Protein AF-A0A7S3N901-F1 (afdb_monomer)

Sequence (194 aa):
MNMQDFSKESSVIKILSDSWSHWLTPDVKQEYSEKSYYSYNSITHPNTNQEFTRKMKGTRIIALNTENCYAFNFYLIGEHNDAGQEFEWLENQLRKMEKNGEVAIIIGHHPPGNFDCIYPVASRLRALYDRFQHVIRLSLFGHTHYEEFEVVKAIEDGKPIGTIYVSSSFTPYKNRNPSFRAITLDVATKLPVR

Nearest PDB structures (foldseek):
  5hqn-assembly2_B  TM=9.044E-01  e=5.472E-14  Mus musculus
  5fi9-assembly1_A  TM=8.943E-01  e=1.357E-13  Mus musculus
  5jg8-assembly1_A  TM=9.050E-01  e=1.876E-13  Homo sapiens
  8w6p-assembly1_B  TM=8.707E-01  e=8.075E-14  Mus musculus
  5fic-assembly4_D  TM=9.048E-01  e=1.401E-12  Mus musculus

Secondary structure (DSSP, 8-state):
-----TTS--HHHHHHHHHTTTTS-HHHHHHHHHHS-EEEEGGG-TT--HHHHHHHTTEEEEE--GGGTBTT-GGGGG--S-GGGHHHHHHHHHHHHHHHT-EEEEE-SS-TTSTTB-HHHHHHHHHHHHHTTTTEEEEEE-SS-S-EEEEEE-TTT--EEEEEEEPPPSS-TTT--------PBPTTT--B--

Mean predicted aligned error: 3.55 Å

Foldseek 3Di:
DPADQLVDQDPVQLVVLVVCVLFDDPVQSVCCNNQVWGKAQQCPGPPDDPVNCLLSPLEIETEDEQSCFFPPNCSCVPPLDCRSCRLVVVLVVLVVSVVVVHAYAYEYEDDLPDPRGHPSVSVSVLVSCQVRLQRYAAAEYENPLDFDKDFRAHPPPGHGSDMHTYFHACDCPPNRHRDDDDFDADSPRRHTDD

Organism: NCBI:txid151035

Solvent-accessible surface area (backbone atoms only — not comparable to full-atom values): 10810 Å² total; per-residue (Å²): 127,99,60,59,58,62,92,51,89,51,70,64,41,41,54,47,32,61,74,42,44,86,72,37,51,74,69,46,30,50,42,25,39,76,57,61,30,40,72,41,59,60,57,71,36,88,86,60,47,74,67,54,35,65,53,37,61,57,34,31,38,35,40,52,56,35,56,69,26,32,64,84,24,71,64,45,79,85,50,86,78,57,65,57,49,47,60,66,49,48,52,54,49,52,54,52,27,56,75,69,71,26,34,35,35,38,35,40,41,58,44,56,89,40,89,57,24,36,64,72,50,31,54,51,52,47,51,52,46,52,77,35,36,89,30,51,42,40,34,42,26,29,77,78,50,44,80,47,71,47,78,42,48,31,85,90,81,55,49,81,59,48,59,37,40,26,41,36,27,60,61,38,77,93,84,47,73,61,41,81,86,82,78,41,60,39,66,89,71,50,33,76,77,86

InterPro domains:
  IPR029052 Metallo-dependent phosphatase-like [G3DSA:3.60.21.10] (12-185)
  IPR029052 Metallo-dependent phosphatase-like [SSF56300] (19-186)

pLDDT: mean 94.11, std 5.64, range [47.78, 98.81]

Structure (mmCIF, N/CA/C/O backbone):
data_AF-A0A7S3N901-F1
#
_entry.id   AF-A0A7S3N901-F1
#
loop_
_atom_site.group_PDB
_atom_site.id
_atom_site.type_symbol
_atom_site.label_atom_id
_atom_site.label_alt_id
_atom_site.label_comp_id
_atom_site.label_asym_id
_atom_site.label_entity_id
_atom_site.label_seq_id
_atom_site.pdbx_PDB_ins_code
_atom_site.Cartn_x
_atom_site.Cartn_y
_atom_site.Cartn_z
_atom_site.occupancy
_atom_site.B_iso_or_equiv
_atom_site.auth_seq_id
_atom_site.auth_comp_id
_atom_site.auth_asym_id
_atom_site.auth_atom_id
_atom_site.pdbx_PDB_model_num
ATOM 1 N N . MET A 1 1 ? 13.924 10.830 -13.928 1.00 47.78 1 MET A N 1
ATOM 2 C CA . MET A 1 1 ? 13.636 9.381 -13.950 1.00 47.78 1 MET A CA 1
ATOM 3 C C . MET A 1 1 ? 12.954 9.091 -12.622 1.00 47.78 1 MET A C 1
ATOM 5 O O . MET A 1 1 ? 13.507 9.516 -11.617 1.0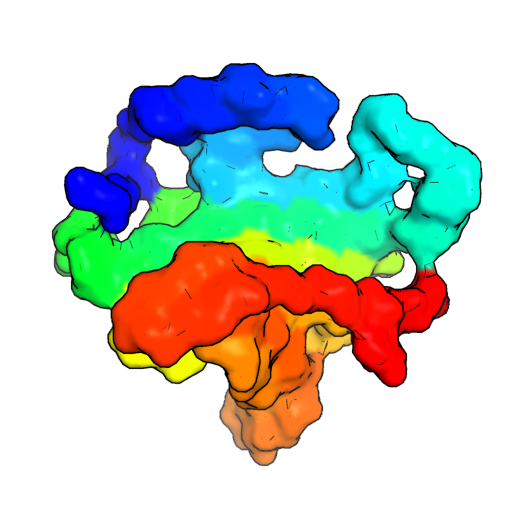0 47.78 1 MET A O 1
ATOM 9 N N . ASN A 1 2 ? 11.738 8.537 -12.619 1.00 72.44 2 ASN A N 1
ATOM 10 C CA . ASN A 1 2 ? 11.030 8.191 -11.379 1.00 72.44 2 ASN A CA 1
ATOM 11 C C . ASN A 1 2 ? 11.693 6.939 -10.801 1.00 72.44 2 ASN A C 1
ATOM 13 O O . ASN A 1 2 ? 11.415 5.841 -11.258 1.00 72.44 2 ASN A O 1
ATOM 17 N N . MET A 1 3 ? 12.673 7.145 -9.927 1.00 88.12 3 MET A N 1
ATOM 18 C CA . MET A 1 3 ? 13.394 6.112 -9.188 1.00 88.12 3 MET A CA 1
ATOM 19 C C . MET A 1 3 ? 13.758 6.705 -7.835 1.00 88.12 3 MET A C 1
ATOM 21 O O . MET A 1 3 ? 14.057 7.904 -7.755 1.00 88.12 3 MET A O 1
ATOM 25 N N . GLN A 1 4 ? 13.790 5.879 -6.797 1.00 91.25 4 GLN A N 1
ATOM 26 C CA . GLN A 1 4 ? 14.148 6.324 -5.457 1.00 91.25 4 GLN A CA 1
ATOM 27 C C . GLN A 1 4 ? 15.432 5.668 -4.951 1.00 91.25 4 GLN A C 1
ATOM 29 O O . GLN A 1 4 ? 15.535 4.445 -4.889 1.00 91.25 4 GLN A O 1
ATOM 34 N N . ASP A 1 5 ? 16.376 6.508 -4.521 1.00 92.69 5 ASP A N 1
ATOM 35 C CA . ASP A 1 5 ? 17.512 6.109 -3.691 1.00 92.69 5 ASP A CA 1
ATOM 36 C C . ASP A 1 5 ? 17.069 6.096 -2.222 1.00 92.69 5 ASP A C 1
ATOM 38 O O . ASP A 1 5 ? 16.912 7.148 -1.605 1.00 92.69 5 ASP A O 1
ATOM 42 N N . PHE A 1 6 ? 16.844 4.906 -1.666 1.00 91.81 6 PHE A N 1
ATOM 43 C CA . PHE A 1 6 ? 16.395 4.737 -0.279 1.00 91.81 6 PHE A CA 1
ATOM 44 C C . PHE A 1 6 ? 17.504 4.967 0.761 1.00 91.81 6 PHE A C 1
ATOM 46 O O . PHE A 1 6 ? 17.217 4.983 1.955 1.00 91.81 6 PHE A O 1
ATOM 53 N N . SER A 1 7 ? 18.758 5.158 0.335 1.00 89.06 7 SER A N 1
ATOM 54 C CA . SER A 1 7 ? 19.885 5.444 1.237 1.00 89.06 7 SER A CA 1
ATOM 55 C C . SER A 1 7 ? 20.037 6.931 1.570 1.00 89.06 7 SER A C 1
ATOM 57 O O . SER A 1 7 ? 20.858 7.301 2.412 1.00 89.06 7 SER A O 1
ATOM 59 N N . LYS A 1 8 ? 19.272 7.799 0.900 1.00 89.81 8 LYS A N 1
ATOM 60 C CA . LYS A 1 8 ? 19.367 9.254 1.026 1.00 89.81 8 LYS A CA 1
ATOM 61 C C . LYS A 1 8 ? 17.998 9.870 1.226 1.00 89.81 8 LYS A C 1
ATOM 63 O O . LYS A 1 8 ? 16.979 9.355 0.776 1.00 89.81 8 LYS A O 1
ATOM 68 N N . GLU A 1 9 ? 17.994 11.044 1.840 1.00 88.88 9 GLU A N 1
ATOM 69 C CA . GLU A 1 9 ? 16.795 11.868 1.870 1.00 88.88 9 GLU A CA 1
ATOM 70 C C . GLU A 1 9 ? 16.391 12.295 0.451 1.00 88.88 9 GLU A C 1
ATOM 72 O O . GLU A 1 9 ? 17.225 12.719 -0.354 1.00 88.88 9 GLU A O 1
ATOM 77 N N . SER A 1 10 ? 15.091 12.240 0.161 1.00 91.25 10 SER A N 1
ATOM 78 C CA . SER A 1 10 ? 14.539 12.645 -1.131 1.00 91.25 10 SER A CA 1
ATOM 79 C C . SER A 1 10 ? 13.899 14.029 -1.049 1.00 91.25 10 SER A C 1
ATOM 81 O O . SER A 1 10 ? 12.906 14.239 -0.350 1.00 91.25 10 SER A O 1
ATOM 83 N N . SER A 1 11 ? 14.432 14.987 -1.812 1.00 91.56 11 SER A N 1
ATOM 84 C CA . SER A 1 11 ? 13.838 16.325 -1.940 1.00 91.56 11 SER A CA 1
ATOM 85 C C . SER A 1 11 ? 12.435 16.281 -2.552 1.00 91.56 11 SER A C 1
ATOM 87 O O . SER A 1 11 ? 11.575 17.070 -2.169 1.00 91.56 11 SER A O 1
ATOM 89 N N . VAL A 1 12 ? 12.180 15.325 -3.451 1.00 92.56 12 VAL A N 1
ATOM 90 C CA . VAL A 1 12 ? 10.860 15.109 -4.059 1.00 92.56 12 VAL A CA 1
ATOM 91 C C . VAL A 1 12 ? 9.847 14.688 -2.998 1.00 92.56 12 VAL A C 1
ATOM 93 O O . VAL A 1 12 ? 8.760 15.255 -2.947 1.00 92.56 12 VAL A O 1
ATOM 96 N N . ILE A 1 13 ? 10.213 13.759 -2.111 1.00 94.69 13 ILE A N 1
ATOM 97 C CA . ILE A 1 13 ? 9.332 13.311 -1.024 1.00 94.69 13 ILE A CA 1
ATOM 98 C C . ILE A 1 13 ? 9.024 14.458 -0.058 1.00 94.69 13 ILE A C 1
ATOM 100 O O . ILE A 1 13 ? 7.867 14.633 0.318 1.00 94.69 13 ILE A O 1
ATOM 104 N N . LYS A 1 14 ? 10.007 15.309 0.263 1.00 93.06 14 LYS A N 1
ATOM 105 C CA . LYS A 1 14 ? 9.771 16.517 1.073 1.00 93.06 14 LYS A CA 1
ATOM 106 C C . LYS A 1 14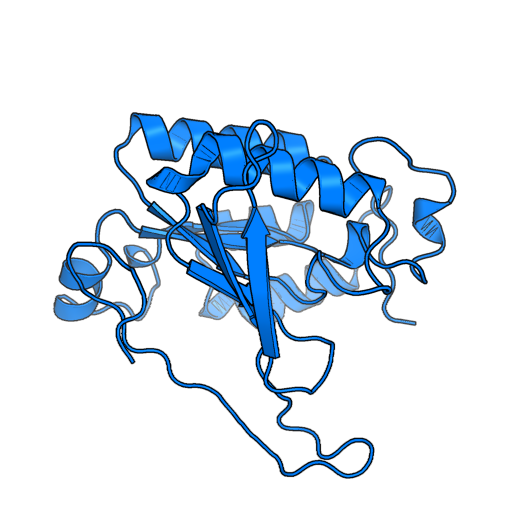 ? 8.754 17.454 0.410 1.00 93.06 14 LYS A C 1
ATOM 108 O O . LYS A 1 14 ? 7.758 17.803 1.039 1.00 93.06 14 LYS A O 1
ATOM 113 N N . ILE A 1 15 ? 8.934 17.770 -0.876 1.00 95.06 15 ILE A N 1
ATOM 114 C CA . ILE A 1 15 ? 8.004 18.623 -1.642 1.00 95.06 15 ILE A CA 1
ATOM 115 C C . ILE A 1 15 ? 6.593 18.016 -1.700 1.00 95.06 15 ILE A C 1
ATOM 117 O O . ILE A 1 15 ? 5.599 18.731 -1.536 1.00 95.06 15 ILE A O 1
ATOM 121 N N . LEU A 1 16 ? 6.483 16.702 -1.919 1.00 94.75 16 LEU A N 1
ATOM 122 C CA . LEU A 1 16 ? 5.198 16.001 -1.923 1.00 94.75 16 LEU A CA 1
ATOM 123 C C . LEU A 1 16 ? 4.543 16.027 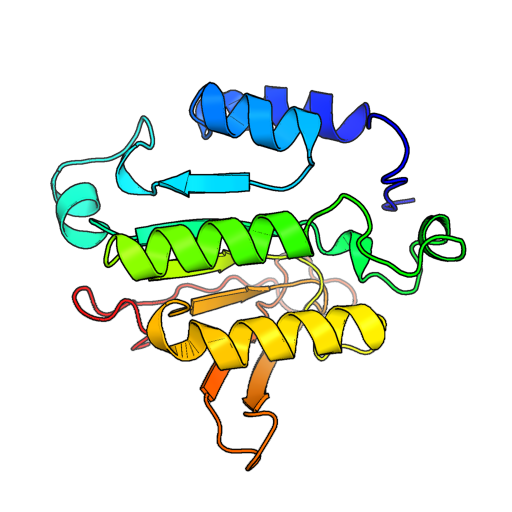-0.540 1.00 94.75 16 LEU A C 1
ATOM 125 O O . LEU A 1 16 ? 3.348 16.294 -0.448 1.00 94.75 16 LEU A O 1
ATOM 129 N N . SER A 1 17 ? 5.313 15.832 0.534 1.00 95.19 17 SER A N 1
ATOM 130 C CA . SER A 1 17 ? 4.799 15.883 1.907 1.00 95.19 17 SER A CA 1
ATOM 131 C C . SER A 1 17 ? 4.198 17.250 2.246 1.00 95.19 17 SER A C 1
ATOM 133 O O . SER A 1 17 ? 3.147 17.329 2.884 1.00 95.19 17 SER A O 1
ATOM 135 N N . ASP A 1 18 ? 4.811 18.335 1.766 1.00 95.44 18 ASP A N 1
ATOM 136 C CA . ASP A 1 18 ? 4.289 19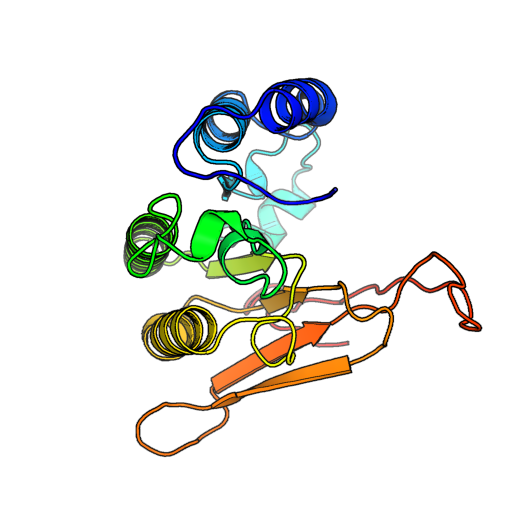.692 1.922 1.00 95.44 18 ASP A CA 1
ATOM 137 C C . ASP A 1 18 ? 3.030 19.905 1.081 1.00 95.44 18 ASP A C 1
ATOM 139 O O . ASP A 1 18 ? 2.027 20.418 1.586 1.00 95.44 18 ASP A O 1
ATOM 143 N N . SER A 1 19 ? 3.044 19.433 -0.165 1.00 95.94 19 SER A N 1
ATOM 144 C CA . SER A 1 19 ? 1.900 19.520 -1.081 1.00 95.94 19 SER A CA 1
ATOM 145 C C . SER A 1 19 ? 0.682 18.736 -0.577 1.00 95.94 19 SER A C 1
ATOM 147 O O . SER A 1 19 ? -0.453 19.146 -0.802 1.00 95.94 19 SER A O 1
ATOM 149 N N . TRP A 1 20 ? 0.898 17.625 0.133 1.00 94.38 20 TRP A N 1
ATOM 150 C CA . TRP A 1 20 ? -0.159 16.768 0.687 1.00 94.38 20 TRP A CA 1
ATOM 151 C C . TRP A 1 20 ? -0.555 17.123 2.121 1.00 94.38 20 TRP A C 1
ATOM 153 O O . TRP A 1 20 ? -1.425 16.471 2.694 1.00 94.38 20 TRP A O 1
ATOM 163 N N . SER A 1 21 ? 0.030 18.170 2.706 1.00 92.50 21 SER A N 1
ATOM 164 C CA . SER A 1 21 ? -0.195 18.552 4.107 1.00 92.50 21 SER A CA 1
ATOM 165 C C . SER A 1 21 ? -1.661 18.812 4.474 1.00 92.50 21 SER A C 1
ATOM 167 O O . SER A 1 21 ? -2.028 18.664 5.633 1.00 92.50 21 SER A O 1
ATOM 169 N N . HIS A 1 22 ? -2.518 19.150 3.506 1.00 92.19 22 HIS A N 1
ATOM 170 C CA . HIS A 1 22 ? -3.958 19.300 3.740 1.00 92.19 22 HIS A CA 1
ATOM 171 C C . HIS A 1 22 ? -4.685 17.961 3.977 1.00 92.19 22 HIS A C 1
ATOM 173 O O . HIS A 1 22 ? -5.738 17.933 4.614 1.00 92.19 22 HIS A O 1
ATOM 179 N N . TRP A 1 23 ? -4.143 16.854 3.468 1.00 91.31 23 TRP A N 1
ATOM 180 C CA . TRP A 1 23 ? -4.735 15.518 3.588 1.00 91.31 23 TRP A CA 1
ATOM 181 C C . TRP A 1 23 ? -4.103 14.682 4.700 1.00 91.31 23 TRP A C 1
ATOM 183 O O . TRP A 1 23 ? -4.716 13.721 5.161 1.00 91.31 23 TRP A O 1
ATOM 193 N N . LEU A 1 24 ? -2.900 15.033 5.152 1.00 92.31 24 LEU A N 1
ATOM 194 C CA . LEU A 1 24 ? -2.146 14.278 6.151 1.00 92.31 24 LEU A CA 1
ATOM 195 C C . LEU A 1 24 ? -2.211 14.961 7.519 1.00 92.31 24 LEU A C 1
ATOM 197 O O . LEU A 1 24 ? -2.058 16.177 7.625 1.00 92.31 24 LEU A O 1
ATOM 201 N N . THR A 1 25 ? -2.379 14.181 8.586 1.00 93.88 25 THR A N 1
ATOM 202 C CA . THR A 1 25 ? -2.132 14.688 9.942 1.00 93.88 25 THR A CA 1
ATOM 203 C C . THR A 1 25 ? -0.632 14.963 10.135 1.00 93.88 25 THR A C 1
ATOM 205 O O . THR A 1 25 ? 0.187 14.383 9.416 1.00 93.88 25 THR A O 1
ATOM 208 N N . PRO A 1 26 ? -0.227 15.844 11.073 1.00 94.19 26 PRO A N 1
ATOM 209 C CA . PRO A 1 26 ? 1.181 16.224 11.233 1.00 94.19 26 PRO A CA 1
ATOM 210 C C . PRO A 1 26 ? 2.144 15.044 11.434 1.00 94.19 26 PRO A C 1
ATOM 212 O O . PRO A 1 26 ? 3.231 15.041 10.865 1.00 94.19 26 PRO A O 1
ATOM 215 N N . ASP A 1 27 ? 1.725 14.027 12.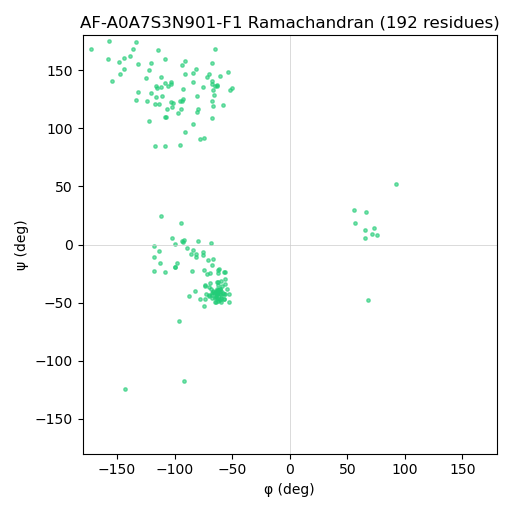187 1.00 94.56 27 ASP A N 1
ATOM 216 C CA . ASP A 1 27 ? 2.478 12.793 12.428 1.00 94.56 27 ASP A CA 1
ATOM 217 C C . ASP A 1 27 ? 2.630 11.942 11.157 1.00 94.56 27 ASP A C 1
ATOM 219 O O . ASP A 1 27 ? 3.729 11.490 10.842 1.00 94.56 27 ASP A O 1
ATOM 223 N N . VAL A 1 28 ? 1.556 11.788 10.375 1.00 95.75 28 VAL A N 1
ATOM 224 C CA . VAL A 1 28 ? 1.578 11.044 9.103 1.00 95.75 28 VAL A CA 1
ATOM 225 C C . VAL A 1 28 ? 2.402 11.785 8.051 1.00 95.75 28 VAL A C 1
ATOM 227 O O . VAL A 1 28 ? 3.149 11.163 7.297 1.00 95.75 28 VAL A O 1
ATOM 230 N N . LYS A 1 29 ? 2.316 13.121 8.012 1.00 95.81 29 LYS A N 1
ATOM 231 C CA . LYS A 1 29 ? 3.155 13.958 7.145 1.00 95.81 29 LYS A CA 1
ATOM 232 C C . LYS A 1 29 ? 4.634 13.757 7.470 1.00 95.81 29 LYS A C 1
ATOM 234 O O . LYS A 1 29 ? 5.433 13.604 6.548 1.00 95.81 29 LYS A O 1
ATOM 239 N N . GLN A 1 30 ? 4.990 13.770 8.755 1.00 95.75 30 GLN A N 1
ATOM 240 C CA . GLN A 1 30 ? 6.364 13.542 9.190 1.00 95.75 30 GLN A CA 1
ATOM 241 C C . GLN A 1 30 ? 6.843 12.142 8.789 1.00 95.75 30 GLN A C 1
ATOM 243 O O . GLN A 1 30 ? 7.891 12.030 8.157 1.00 95.75 30 GLN A O 1
ATOM 248 N N . GLU A 1 31 ? 6.054 11.097 9.065 1.00 95.69 31 GLU A N 1
ATOM 249 C CA . GLU A 1 31 ? 6.401 9.727 8.669 1.00 95.69 31 GLU A CA 1
ATOM 250 C C . GLU A 1 31 ? 6.621 9.619 7.151 1.00 95.69 31 GLU A C 1
ATOM 252 O O . GLU A 1 31 ? 7.647 9.094 6.717 1.00 95.69 31 GLU A O 1
ATOM 257 N N . TYR A 1 32 ? 5.721 10.183 6.339 1.00 96.50 32 TYR A N 1
ATOM 258 C CA . TYR A 1 32 ? 5.870 10.184 4.884 1.00 96.50 32 TYR A CA 1
ATOM 259 C C . TYR A 1 32 ? 7.107 10.964 4.417 1.00 96.50 32 TYR A C 1
ATOM 261 O O . TYR A 1 32 ? 7.818 10.494 3.533 1.00 96.50 32 TYR A O 1
ATOM 269 N N . SER A 1 33 ? 7.401 12.125 5.010 1.00 95.69 33 SER A N 1
ATOM 270 C CA . SER A 1 33 ? 8.594 12.918 4.677 1.00 95.69 33 SER A CA 1
ATOM 271 C C . SER A 1 33 ? 9.896 12.154 4.931 1.00 95.69 33 SER A C 1
ATOM 273 O O . SER A 1 33 ? 10.858 12.320 4.183 1.00 95.69 33 SER A O 1
ATOM 275 N N . GLU A 1 34 ? 9.953 11.368 6.005 1.00 93.38 34 GLU A N 1
ATOM 276 C CA . GLU A 1 34 ? 11.151 10.626 6.410 1.00 93.38 34 GLU A CA 1
ATOM 277 C C . GLU A 1 34 ? 11.294 9.309 5.644 1.00 93.38 34 GLU A C 1
ATOM 279 O O . GLU A 1 34 ? 12.398 8.936 5.252 1.00 93.38 34 GLU A O 1
ATOM 284 N N . LYS A 1 35 ? 10.178 8.608 5.424 1.00 94.25 35 LYS A N 1
ATOM 285 C CA . LYS A 1 35 ? 10.190 7.216 4.966 1.00 94.25 35 LYS A CA 1
ATOM 286 C C . LYS A 1 35 ? 9.649 7.001 3.569 1.00 94.25 35 LYS A C 1
ATOM 288 O O . LYS A 1 35 ? 9.902 5.943 3.010 1.00 94.25 35 LYS A O 1
ATOM 293 N N . SER A 1 36 ? 8.925 7.962 2.988 1.00 95.56 36 SER A N 1
ATOM 294 C CA . SER A 1 36 ? 8.204 7.883 1.699 1.00 95.56 36 SER A CA 1
ATOM 295 C C . SER A 1 36 ? 7.020 6.906 1.622 1.00 95.56 36 SER A C 1
ATOM 297 O O . SER A 1 36 ? 6.397 6.776 0.572 1.00 95.56 36 SER A O 1
ATOM 299 N N . TYR A 1 37 ? 6.658 6.286 2.739 1.00 97.19 37 TYR A N 1
ATOM 300 C CA . TYR A 1 37 ? 5.476 5.446 2.942 1.00 97.19 37 TYR A CA 1
ATOM 301 C C . TYR A 1 37 ? 4.876 5.784 4.315 1.00 97.19 37 TYR A C 1
ATOM 303 O O . TYR A 1 37 ? 5.541 6.423 5.134 1.00 97.19 37 TYR A O 1
ATOM 311 N N . TYR A 1 38 ? 3.616 5.430 4.572 1.00 97.94 38 TYR A N 1
ATOM 312 C CA . TYR A 1 38 ? 2.954 5.809 5.828 1.00 97.94 38 TYR A CA 1
ATOM 313 C C . TYR A 1 38 ? 1.767 4.917 6.199 1.00 97.94 38 TYR A C 1
ATOM 315 O O . TYR A 1 38 ? 1.150 4.266 5.352 1.00 97.94 38 TYR A O 1
ATOM 323 N N . SER A 1 39 ? 1.404 4.937 7.484 1.00 97.88 39 SER A N 1
ATOM 324 C CA . SER A 1 39 ? 0.173 4.332 8.004 1.00 97.88 39 SER A CA 1
ATOM 325 C C . SER A 1 39 ? -0.757 5.424 8.518 1.00 97.88 39 SER A C 1
ATOM 327 O O . SER A 1 39 ? -0.446 6.109 9.488 1.00 97.88 39 SER A O 1
ATOM 329 N N . TYR A 1 40 ? -1.956 5.514 7.956 1.00 96.25 40 TYR A N 1
ATOM 330 C CA . TYR A 1 40 ? -2.931 6.537 8.306 1.00 96.25 40 TYR A CA 1
ATOM 331 C C . TYR A 1 40 ? -4.197 5.924 8.899 1.00 96.25 40 TYR A C 1
ATOM 333 O O . TYR A 1 40 ? -4.895 5.133 8.260 1.00 96.25 40 TYR A O 1
ATOM 341 N N . ASN A 1 41 ? -4.533 6.313 10.129 1.00 95.19 41 ASN A N 1
ATOM 342 C CA . ASN A 1 41 ? -5.848 6.031 10.682 1.00 95.19 41 ASN A CA 1
ATOM 343 C C . ASN A 1 41 ? -6.919 6.832 9.92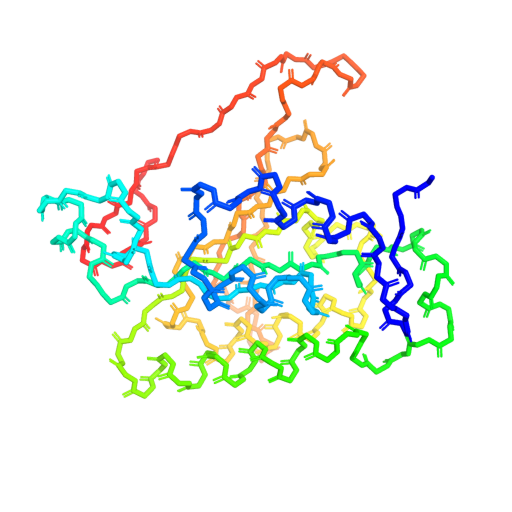6 1.00 95.19 41 ASN A C 1
ATOM 345 O O . ASN A 1 41 ? -7.023 8.045 10.073 1.00 95.19 41 ASN A O 1
ATOM 349 N N . SER A 1 42 ? -7.738 6.147 9.130 1.00 85.75 42 SER A N 1
ATOM 350 C CA . SER A 1 42 ? -8.683 6.796 8.212 1.00 85.75 42 SER A CA 1
ATOM 351 C C . SER A 1 42 ? -9.645 7.775 8.900 1.00 85.75 42 SER A C 1
ATOM 353 O O . SER A 1 42 ? -10.041 8.772 8.299 1.00 85.75 42 SER A O 1
ATOM 355 N N . ILE A 1 43 ? -9.990 7.538 10.171 1.00 91.88 43 ILE A N 1
ATOM 356 C CA . ILE A 1 43 ? -10.933 8.382 10.918 1.00 91.88 43 ILE A CA 1
ATOM 357 C C . ILE A 1 43 ? -10.314 9.655 11.507 1.00 91.88 43 ILE A C 1
ATOM 359 O O . ILE A 1 43 ? -11.053 10.480 12.035 1.00 91.88 43 ILE A O 1
ATOM 363 N N . THR A 1 44 ? -8.990 9.825 11.461 1.00 91.38 44 THR A N 1
ATOM 364 C CA . THR A 1 44 ? -8.321 11.036 11.972 1.00 91.38 44 THR A CA 1
ATOM 365 C C . THR A 1 44 ? -8.126 12.099 10.894 1.00 91.38 44 THR A C 1
ATOM 367 O O . THR A 1 44 ? -7.543 13.144 11.169 1.00 91.38 44 THR A O 1
ATOM 370 N N . HIS A 1 45 ? -8.625 11.862 9.677 1.00 86.06 45 HIS A N 1
ATOM 371 C CA . HIS A 1 45 ? -8.532 12.828 8.591 1.00 86.06 45 HIS A CA 1
ATOM 372 C C . HIS A 1 45 ? -9.310 14.125 8.915 1.00 86.06 45 HIS A C 1
ATOM 374 O O . HIS A 1 45 ? -10.459 14.040 9.367 1.00 86.06 45 HIS A O 1
ATOM 380 N N . PRO A 1 46 ? -8.748 15.324 8.640 1.00 82.56 46 PRO A N 1
ATOM 381 C CA . PRO A 1 46 ? -9.358 16.608 9.015 1.00 82.56 46 PRO A CA 1
ATOM 382 C C . PRO A 1 46 ? -10.783 16.817 8.487 1.00 82.56 46 PRO A C 1
ATOM 384 O O . PRO A 1 46 ? -11.623 17.398 9.163 1.00 82.56 46 PRO A O 1
ATOM 387 N N . ASN A 1 47 ? -11.066 16.294 7.291 1.00 84.62 47 ASN A N 1
ATOM 388 C CA . ASN A 1 47 ? -12.372 16.409 6.628 1.00 84.62 47 ASN A CA 1
ATOM 389 C C . ASN A 1 47 ? -13.311 15.209 6.887 1.00 84.62 47 ASN A C 1
ATOM 391 O O . ASN A 1 47 ? -14.232 14.970 6.105 1.00 84.62 47 ASN A O 1
ATOM 395 N N . THR A 1 48 ? -13.070 14.402 7.927 1.00 88.94 48 THR A N 1
ATOM 396 C CA . THR A 1 48 ? -13.984 13.302 8.285 1.00 88.94 48 THR A CA 1
ATOM 397 C C . THR A 1 48 ? -15.303 13.824 8.857 1.00 88.94 48 THR A C 1
ATOM 399 O O . THR A 1 48 ? -15.358 14.836 9.549 1.00 88.94 48 THR A O 1
ATOM 402 N N . ASN A 1 49 ? -16.394 13.106 8.581 1.00 93.56 49 ASN A N 1
ATOM 403 C CA . ASN A 1 49 ? -17.697 13.342 9.200 1.00 93.56 49 ASN A CA 1
ATOM 404 C C . ASN A 1 49 ? -18.105 12.145 10.075 1.00 93.56 49 ASN A C 1
ATOM 406 O O . ASN A 1 49 ? -17.511 11.068 9.999 1.00 93.56 49 ASN A O 1
ATOM 410 N N . GLN A 1 50 ? -19.140 12.315 10.902 1.00 94.44 50 GLN A N 1
ATOM 411 C CA . GLN A 1 50 ? -19.568 11.289 11.860 1.00 94.44 50 GLN A CA 1
ATOM 412 C C . GLN A 1 50 ? -19.954 9.961 11.187 1.00 94.44 50 GLN A C 1
ATOM 414 O O . GLN A 1 50 ? -19.683 8.886 11.728 1.00 94.44 50 GLN A O 1
ATOM 419 N N . GLU A 1 51 ? -20.566 10.017 10.002 1.00 94.50 51 GLU A N 1
ATOM 420 C CA . GLU A 1 51 ? -20.958 8.820 9.261 1.00 94.50 51 GLU A CA 1
ATOM 421 C C . GLU A 1 51 ? -19.734 8.045 8.763 1.00 94.50 51 GLU A C 1
ATOM 423 O O . GLU A 1 51 ? -19.656 6.827 8.947 1.00 94.50 51 GLU A O 1
ATOM 428 N N . PHE A 1 52 ? -18.762 8.748 8.183 1.00 93.25 52 PHE A N 1
ATOM 429 C CA . PHE A 1 52 ? -17.506 8.172 7.725 1.00 93.25 52 PHE A CA 1
ATOM 430 C C . PHE A 1 52 ? -16.727 7.571 8.894 1.00 93.25 52 PHE A C 1
ATOM 432 O O . PHE A 1 52 ? -16.336 6.408 8.830 1.00 93.25 52 PHE A O 1
ATOM 439 N N . THR A 1 53 ? -16.598 8.304 10.003 1.00 94.31 53 THR A N 1
ATOM 440 C CA . THR A 1 53 ? -15.945 7.820 11.226 1.00 94.31 53 THR A CA 1
ATOM 441 C C . THR A 1 53 ? -16.593 6.542 11.743 1.00 94.31 53 THR A C 1
ATOM 443 O O . THR A 1 53 ? -15.895 5.591 12.092 1.00 94.31 53 THR A O 1
ATOM 446 N N . ARG A 1 54 ? -17.930 6.461 11.740 1.00 94.12 54 ARG A N 1
ATOM 447 C CA . ARG A 1 54 ? -18.645 5.237 12.128 1.00 94.12 54 ARG A CA 1
ATOM 448 C C . ARG A 1 54 ? -18.345 4.078 11.177 1.00 94.12 54 ARG A C 1
ATOM 450 O O . ARG A 1 54 ? -18.121 2.965 11.642 1.00 94.12 54 ARG A O 1
ATOM 457 N N . LYS A 1 55 ? -18.356 4.322 9.864 1.00 94.81 55 LYS A N 1
ATOM 458 C CA . LYS A 1 55 ? -18.136 3.285 8.845 1.00 94.81 55 LYS A CA 1
ATOM 459 C C . LYS A 1 55 ? -16.690 2.785 8.821 1.00 94.81 55 LYS A C 1
ATOM 461 O O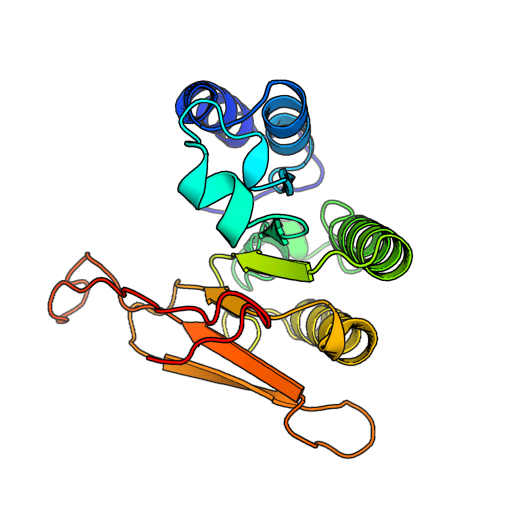 . LYS A 1 55 ? -16.476 1.591 8.640 1.00 94.81 55 LYS A O 1
ATOM 466 N N . MET A 1 56 ? -15.717 3.663 9.045 1.00 95.25 56 MET A N 1
ATOM 467 C CA . MET A 1 56 ? -14.282 3.382 8.903 1.00 95.25 56 MET A CA 1
ATOM 468 C C . MET A 1 56 ? -13.549 3.153 10.230 1.00 95.25 56 MET A C 1
ATOM 470 O O . MET A 1 56 ? -12.334 2.963 10.246 1.00 95.25 56 MET A O 1
ATOM 474 N N . LYS A 1 57 ? -14.270 3.119 11.358 1.00 94.81 57 LYS A N 1
ATOM 475 C CA . LYS A 1 57 ? -13.689 2.807 12.669 1.00 94.81 57 LYS A CA 1
ATOM 476 C C . LYS A 1 57 ? -12.881 1.504 12.616 1.00 94.81 57 LYS A C 1
ATOM 478 O O . LYS A 1 57 ? -13.350 0.501 12.079 1.00 94.81 57 LYS A O 1
ATOM 483 N N . GLY A 1 58 ? -11.671 1.539 13.175 1.00 95.38 58 GLY A N 1
ATOM 484 C CA . GLY A 1 58 ? -10.752 0.398 13.195 1.00 95.38 58 GLY A CA 1
ATOM 485 C C . GLY A 1 58 ? -10.102 0.086 11.843 1.00 95.38 58 GLY A C 1
ATOM 486 O O . GLY A 1 58 ? -9.567 -1.000 11.678 1.00 95.38 58 GLY A O 1
ATOM 487 N N . THR A 1 59 ? -10.164 0.993 10.861 1.00 97.25 59 THR A N 1
ATOM 488 C CA . THR A 1 59 ? -9.533 0.810 9.544 1.00 97.25 59 THR A CA 1
ATOM 489 C C . THR A 1 59 ? -8.360 1.765 9.363 1.00 97.25 59 THR A C 1
ATOM 491 O O . THR A 1 59 ? -8.514 2.984 9.507 1.00 97.25 59 THR A O 1
ATOM 494 N N . ARG A 1 60 ? -7.201 1.225 8.986 1.00 97.50 60 ARG A N 1
ATOM 495 C CA . ARG A 1 60 ? -6.020 2.007 8.603 1.00 97.50 60 ARG A CA 1
ATOM 496 C C . ARG A 1 60 ? -5.723 1.851 7.120 1.00 97.50 60 ARG A C 1
ATOM 498 O O . ARG A 1 60 ? -5.894 0.772 6.556 1.00 97.50 60 ARG A O 1
ATOM 505 N N . ILE A 1 61 ? -5.264 2.936 6.512 1.00 97.62 61 ILE A N 1
ATOM 506 C CA . ILE A 1 61 ? -4.711 2.947 5.162 1.00 97.62 61 ILE A CA 1
ATOM 507 C C . ILE A 1 61 ? -3.197 2.819 5.301 1.00 97.62 61 ILE A C 1
ATOM 509 O O . ILE A 1 61 ? -2.574 3.626 5.985 1.00 97.62 61 ILE A O 1
ATOM 513 N N . ILE A 1 62 ? -2.619 1.806 4.670 1.00 98.62 62 ILE A N 1
ATOM 514 C CA . ILE A 1 62 ? -1.174 1.595 4.596 1.00 98.62 62 ILE A CA 1
ATOM 515 C C . ILE A 1 62 ? -0.754 1.930 3.170 1.00 98.62 62 ILE A C 1
ATOM 517 O O . ILE A 1 62 ? -1.103 1.207 2.237 1.00 98.62 62 ILE A O 1
ATOM 521 N N . ALA A 1 63 ? -0.038 3.036 3.000 1.00 98.31 63 ALA A N 1
ATOM 522 C CA . ALA A 1 63 ? 0.480 3.463 1.710 1.00 98.31 63 ALA A CA 1
ATOM 523 C C . ALA A 1 63 ? 1.931 3.019 1.574 1.00 98.31 63 ALA A C 1
ATOM 525 O O . ALA A 1 63 ? 2.778 3.516 2.313 1.00 98.31 63 ALA A O 1
ATOM 526 N N . LEU A 1 64 ? 2.189 2.095 0.648 1.00 98.38 64 LEU A N 1
ATOM 527 C CA . LEU A 1 64 ? 3.515 1.544 0.388 1.00 98.38 64 LEU A CA 1
ATOM 528 C C . LEU A 1 64 ? 4.261 2.344 -0.679 1.00 98.38 64 LEU A C 1
ATOM 530 O O . LEU A 1 64 ? 3.663 2.794 -1.664 1.00 98.38 64 LEU A O 1
ATOM 534 N N . ASN A 1 65 ? 5.580 2.425 -0.545 1.00 96.88 65 ASN A N 1
ATOM 535 C CA . ASN A 1 65 ? 6.465 2.897 -1.591 1.00 96.88 65 ASN A CA 1
ATOM 536 C C . ASN A 1 65 ? 7.042 1.744 -2.414 1.00 96.88 65 ASN A C 1
ATOM 538 O O . ASN A 1 65 ? 8.181 1.309 -2.270 1.00 96.88 65 ASN A O 1
ATOM 542 N N . THR A 1 66 ? 6.260 1.354 -3.409 1.00 96.06 66 THR A N 1
ATOM 543 C CA . THR A 1 66 ? 6.602 0.272 -4.337 1.00 96.06 66 THR A CA 1
ATOM 544 C C . THR A 1 66 ? 7.771 0.570 -5.291 1.00 96.06 66 THR A C 1
ATOM 546 O O . THR A 1 66 ? 8.101 -0.281 -6.113 1.00 96.06 66 THR A O 1
ATOM 549 N N . GLU A 1 67 ? 8.420 1.741 -5.214 1.00 94.69 67 GLU A N 1
ATOM 550 C CA . GLU A 1 67 ? 9.716 1.968 -5.881 1.00 94.69 67 GLU A CA 1
ATOM 551 C C . GLU A 1 67 ? 10.801 1.024 -5.351 1.00 94.69 67 GLU A C 1
ATOM 553 O O . GLU A 1 67 ? 11.785 0.782 -6.048 1.00 94.69 67 GLU A O 1
ATOM 558 N N . ASN A 1 68 ? 10.627 0.456 -4.150 1.00 93.56 68 ASN A N 1
ATOM 559 C CA . ASN A 1 68 ? 11.499 -0.595 -3.627 1.00 93.56 68 ASN A CA 1
ATOM 560 C C . ASN A 1 68 ? 11.336 -1.940 -4.347 1.00 93.56 68 ASN A C 1
ATOM 562 O O . ASN A 1 68 ? 12.182 -2.813 -4.176 1.00 93.56 68 ASN A O 1
ATOM 566 N N . CYS A 1 69 ? 10.278 -2.115 -5.144 1.00 93.56 69 CYS A N 1
ATOM 567 C CA . CYS A 1 69 ? 10.103 -3.295 -5.976 1.00 93.56 69 CYS A CA 1
ATOM 568 C C . CYS A 1 69 ? 10.496 -3.070 -7.433 1.00 93.56 69 CYS A C 1
ATOM 570 O O . CYS A 1 69 ? 10.699 -4.036 -8.165 1.00 93.56 69 CYS A O 1
ATOM 572 N N . TYR A 1 70 ? 10.567 -1.818 -7.877 1.00 94.69 70 TYR A N 1
ATOM 573 C CA . TYR A 1 70 ? 10.621 -1.509 -9.294 1.00 94.69 70 TYR A CA 1
ATOM 574 C C . TYR A 1 70 ? 11.928 -1.996 -9.937 1.00 94.69 70 TYR A C 1
ATOM 576 O O . TYR A 1 70 ? 13.017 -1.547 -9.587 1.00 94.69 70 TYR A O 1
ATOM 584 N N . ALA A 1 71 ? 11.831 -2.898 -10.913 1.00 92.69 71 ALA A N 1
ATOM 585 C CA . ALA A 1 71 ? 12.969 -3.548 -11.561 1.00 92.69 71 ALA A CA 1
ATOM 586 C C . ALA A 1 71 ? 13.891 -2.567 -12.302 1.00 92.69 71 ALA A C 1
ATOM 588 O O . ALA A 1 71 ? 15.078 -2.846 -12.474 1.00 92.69 71 ALA A O 1
ATOM 589 N N . PHE A 1 72 ? 13.368 -1.406 -12.710 1.00 92.88 72 PHE A N 1
ATOM 590 C CA . PHE A 1 72 ? 14.162 -0.336 -13.314 1.00 92.88 72 PHE A CA 1
ATOM 591 C C . PHE A 1 72 ? 14.654 0.707 -12.304 1.00 92.88 72 PHE A C 1
ATOM 593 O O . PHE A 1 72 ? 15.319 1.656 -12.710 1.00 92.88 72 PHE A O 1
ATOM 600 N N . ASN A 1 73 ? 14.391 0.546 -11.002 1.00 94.12 73 ASN A N 1
ATOM 601 C CA . ASN A 1 73 ? 15.021 1.359 -9.969 1.00 94.12 73 ASN A CA 1
ATOM 602 C C . ASN A 1 73 ? 16.452 0.861 -9.706 1.00 94.12 73 ASN A C 1
ATOM 604 O O . ASN A 1 73 ? 16.708 0.005 -8.858 1.00 94.12 73 ASN A O 1
ATOM 608 N N . PHE A 1 74 ? 17.416 1.425 -10.435 1.00 91.94 74 PHE A N 1
ATOM 609 C CA . PHE A 1 74 ? 18.813 0.979 -10.389 1.00 91.94 74 PHE A CA 1
ATOM 610 C C . PHE A 1 74 ? 19.520 1.221 -9.046 1.00 91.94 74 PHE A C 1
ATOM 612 O O . PHE A 1 74 ? 20.579 0.638 -8.811 1.00 91.94 74 PHE A O 1
ATOM 619 N N . TYR A 1 75 ? 18.941 2.014 -8.137 1.00 91.75 75 TYR A N 1
ATOM 620 C CA . TYR A 1 75 ? 19.458 2.152 -6.772 1.00 91.75 75 TYR A CA 1
ATOM 621 C C . TYR A 1 75 ? 19.316 0.860 -5.951 1.00 91.75 75 TYR A C 1
ATOM 623 O O . TYR A 1 75 ? 20.036 0.682 -4.972 1.00 91.75 75 TYR A O 1
ATOM 631 N N . LEU A 1 76 ? 18.458 -0.074 -6.377 1.00 91.00 76 LEU A N 1
ATOM 632 C CA . LEU A 1 76 ? 18.258 -1.371 -5.724 1.00 91.00 76 LEU A CA 1
ATOM 633 C C . LEU A 1 76 ? 19.313 -2.422 -6.099 1.00 91.00 76 LEU A C 1
ATOM 635 O O . LEU A 1 76 ? 19.380 -3.472 -5.469 1.00 91.00 76 LEU A O 1
ATOM 639 N N . ILE A 1 77 ? 20.165 -2.170 -7.103 1.00 86.56 77 ILE A N 1
ATOM 640 C CA . ILE A 1 77 ? 21.173 -3.153 -7.548 1.00 86.56 77 ILE A CA 1
ATOM 641 C C . ILE A 1 77 ? 22.133 -3.533 -6.409 1.00 86.56 77 ILE A C 1
ATOM 643 O O . ILE A 1 77 ? 22.609 -4.662 -6.375 1.00 86.56 77 ILE A O 1
ATOM 647 N N . GLY A 1 78 ? 22.410 -2.608 -5.485 1.00 81.19 78 GLY A N 1
ATOM 648 C CA . GLY A 1 78 ? 23.253 -2.849 -4.309 1.00 81.19 78 GLY A CA 1
ATOM 649 C C . GLY A 1 78 ? 22.489 -3.111 -3.008 1.00 81.19 78 GLY A C 1
ATOM 650 O O . GLY A 1 78 ? 23.130 -3.296 -1.977 1.00 81.19 78 GLY A O 1
ATOM 651 N N . GLU A 1 79 ? 21.154 -3.106 -3.032 1.00 80.94 79 GLU A N 1
ATOM 652 C CA . GLU A 1 79 ? 20.302 -3.257 -1.848 1.00 80.94 79 GLU A CA 1
ATOM 653 C C . GLU A 1 79 ? 19.371 -4.463 -2.025 1.00 80.94 79 GLU A C 1
ATOM 655 O O . GLU A 1 79 ? 18.413 -4.437 -2.796 1.00 80.94 79 GLU A O 1
ATOM 660 N N . HIS A 1 80 ? 19.667 -5.550 -1.313 1.00 69.44 80 HIS A N 1
ATOM 661 C CA . HIS A 1 80 ? 18.964 -6.835 -1.443 1.00 69.44 80 HIS A CA 1
ATOM 662 C C . HIS A 1 80 ? 18.156 -7.220 -0.194 1.00 69.44 80 HIS A C 1
ATOM 664 O O . HIS A 1 80 ? 17.442 -8.235 -0.181 1.00 69.44 80 HIS A O 1
ATOM 670 N N . ASN A 1 81 ? 18.268 -6.428 0.869 1.00 84.31 81 ASN A N 1
ATOM 671 C CA . ASN A 1 81 ? 17.546 -6.640 2.109 1.00 84.31 81 ASN A CA 1
ATOM 672 C C . ASN A 1 81 ? 16.240 -5.854 2.043 1.00 84.31 81 ASN A C 1
ATOM 674 O O . ASN A 1 81 ? 15.404 -6.149 1.197 1.00 84.31 81 ASN A O 1
ATOM 678 N N . ASP A 1 82 ? 16.034 -4.887 2.919 1.00 92.00 82 ASP A N 1
ATOM 679 C CA . ASP A 1 82 ? 14.777 -4.164 3.055 1.00 92.00 82 ASP A CA 1
ATOM 680 C C . ASP A 1 82 ? 15.001 -2.689 2.717 1.00 92.00 82 ASP A C 1
ATOM 682 O O . ASP A 1 82 ? 15.296 -1.874 3.593 1.00 92.00 82 ASP A O 1
ATOM 686 N N . ALA A 1 83 ? 14.941 -2.357 1.423 1.00 93.06 83 ALA A N 1
ATOM 687 C CA . ALA A 1 83 ? 15.152 -0.992 0.956 1.00 93.06 83 ALA A CA 1
ATOM 688 C C . ALA A 1 83 ? 14.143 -0.045 1.624 1.00 93.06 83 ALA A C 1
ATOM 690 O O . ALA A 1 83 ? 12.930 -0.215 1.506 1.00 93.06 83 ALA A O 1
ATOM 691 N N . GLY A 1 84 ? 14.665 0.946 2.348 1.00 93.31 84 GLY A N 1
ATOM 692 C CA . GLY A 1 84 ? 13.854 1.876 3.128 1.00 93.31 84 GLY A CA 1
ATOM 693 C C . GLY A 1 84 ? 13.288 1.300 4.428 1.00 93.31 84 GLY A C 1
ATOM 694 O O . GLY A 1 84 ? 12.497 1.994 5.054 1.00 93.31 84 GLY A O 1
ATOM 695 N N . GLN A 1 85 ? 13.677 0.089 4.850 1.00 95.50 85 GLN A N 1
ATOM 696 C CA . GLN A 1 85 ? 13.156 -0.617 6.040 1.00 95.50 85 GLN A CA 1
ATOM 697 C C . GLN A 1 85 ? 11.625 -0.785 6.018 1.00 95.50 85 GLN A C 1
ATOM 699 O O . GLN A 1 85 ? 10.954 -0.768 7.055 1.00 95.50 85 GLN A O 1
ATOM 704 N N . GLU A 1 86 ? 11.050 -0.875 4.817 1.00 96.44 86 GLU A N 1
ATOM 705 C CA . GLU A 1 86 ? 9.605 -0.863 4.631 1.00 96.44 86 GLU A CA 1
ATOM 706 C C . GLU A 1 86 ? 8.954 -2.178 5.072 1.00 96.44 86 GLU A C 1
ATOM 708 O O . GLU A 1 86 ? 7.862 -2.147 5.638 1.00 96.44 86 GLU A O 1
ATOM 713 N N . PHE A 1 87 ? 9.598 -3.331 4.878 1.00 97.00 87 PHE A N 1
ATOM 714 C CA . PHE A 1 87 ? 9.049 -4.622 5.301 1.00 97.00 87 PHE A CA 1
ATOM 715 C C . PHE A 1 87 ? 9.041 -4.786 6.816 1.00 97.00 87 PHE A C 1
ATOM 717 O O . PHE A 1 87 ? 8.021 -5.213 7.363 1.00 97.00 87 PHE A O 1
ATOM 724 N N . GLU A 1 88 ? 10.128 -4.424 7.499 1.00 97.19 88 GLU A N 1
ATOM 725 C CA . GLU A 1 88 ? 10.168 -4.420 8.965 1.00 97.19 88 GLU A CA 1
ATOM 726 C C . GLU A 1 88 ? 9.101 -3.472 9.524 1.00 97.19 88 GLU A C 1
ATOM 728 O O . GLU A 1 88 ? 8.354 -3.814 10.449 1.00 97.19 88 GLU A O 1
ATOM 733 N N . TRP A 1 89 ? 8.981 -2.277 8.943 1.00 98.19 89 TRP A N 1
ATOM 734 C CA . TRP A 1 89 ? 7.939 -1.331 9.321 1.00 98.19 89 TRP A CA 1
ATOM 735 C C . TRP A 1 89 ? 6.534 -1.898 9.083 1.00 98.19 89 TRP A C 1
ATOM 737 O O . TRP A 1 89 ? 5.695 -1.841 9.988 1.00 98.19 89 TRP A O 1
ATOM 747 N N . LEU A 1 90 ? 6.277 -2.475 7.908 1.00 98.62 90 LEU A N 1
ATOM 748 C CA . LEU A 1 90 ? 4.974 -3.012 7.520 1.00 98.62 90 LEU A CA 1
ATOM 749 C C . LEU A 1 90 ? 4.561 -4.170 8.425 1.00 98.62 90 LEU A C 1
ATOM 751 O O . LEU A 1 90 ? 3.433 -4.190 8.920 1.00 98.62 90 LEU A O 1
ATOM 755 N N . GLU A 1 91 ? 5.470 -5.106 8.697 1.00 98.69 91 GLU A N 1
ATOM 756 C CA . GLU A 1 91 ? 5.229 -6.199 9.638 1.00 98.69 91 GLU A CA 1
ATOM 757 C C . GLU A 1 91 ? 4.849 -5.652 11.018 1.00 98.69 91 GLU A C 1
ATOM 759 O O . GLU A 1 91 ? 3.851 -6.073 11.610 1.00 98.69 91 GLU A O 1
ATOM 764 N N . ASN A 1 92 ? 5.595 -4.665 11.517 1.00 98.62 92 ASN A N 1
ATOM 765 C CA . ASN A 1 92 ? 5.319 -4.036 12.803 1.00 98.62 92 ASN A CA 1
ATOM 766 C C . ASN A 1 92 ? 3.956 -3.329 12.838 1.00 98.62 92 ASN A C 1
ATOM 768 O O . ASN A 1 92 ? 3.262 -3.404 13.857 1.00 98.62 92 ASN A O 1
ATOM 772 N N . GLN A 1 93 ? 3.541 -2.660 11.756 1.00 98.50 93 GLN A N 1
ATOM 773 C CA . GLN A 1 93 ? 2.199 -2.072 11.662 1.00 98.50 93 GLN A CA 1
ATOM 774 C C . GLN A 1 93 ? 1.120 -3.156 11.678 1.00 98.50 93 GLN A C 1
ATOM 776 O O . GLN A 1 93 ? 0.206 -3.090 12.499 1.00 98.50 93 GLN A O 1
ATOM 781 N N . LEU A 1 94 ? 1.252 -4.193 10.849 1.00 98.81 94 LEU A N 1
ATOM 782 C CA . LEU A 1 94 ? 0.270 -5.276 10.760 1.00 98.81 94 LEU A CA 1
ATOM 783 C C . LEU A 1 94 ? 0.129 -6.040 12.085 1.00 98.81 94 LEU A C 1
ATOM 785 O O . LEU A 1 94 ? -0.991 -6.325 12.503 1.00 98.81 94 LEU A O 1
ATOM 789 N N . ARG A 1 95 ? 1.230 -6.283 12.811 1.00 98.75 95 ARG A N 1
ATOM 790 C CA . ARG A 1 95 ? 1.200 -6.875 14.164 1.00 98.75 95 ARG A CA 1
ATOM 791 C C . ARG A 1 95 ? 0.472 -5.995 15.178 1.00 98.75 95 ARG A C 1
ATOM 793 O O . ARG A 1 95 ? -0.291 -6.501 16.000 1.00 98.75 95 ARG A O 1
ATOM 800 N N . LYS A 1 96 ? 0.699 -4.677 15.145 1.00 98.50 96 LYS A N 1
ATOM 801 C CA . LYS A 1 96 ? -0.018 -3.729 16.019 1.00 98.50 96 LYS A CA 1
ATOM 802 C C . LYS A 1 96 ? -1.511 -3.732 15.710 1.00 98.50 96 LYS A C 1
ATOM 804 O O . LYS A 1 96 ? -2.317 -3.763 16.635 1.00 98.50 96 LYS A O 1
ATOM 809 N N . MET A 1 97 ? -1.866 -3.743 14.430 1.00 98.38 97 MET A N 1
ATOM 810 C CA . MET A 1 97 ? -3.254 -3.775 13.982 1.00 98.38 97 MET A CA 1
ATOM 811 C C . MET A 1 97 ? -3.952 -5.071 14.390 1.00 98.38 97 MET A C 1
ATOM 813 O O . MET A 1 97 ? -5.032 -5.007 14.969 1.00 98.38 97 MET A O 1
ATOM 817 N N . GLU A 1 98 ? -3.304 -6.224 14.196 1.00 98.56 98 GLU A N 1
ATOM 818 C CA . GLU A 1 98 ? -3.781 -7.531 14.669 1.00 98.56 98 GLU A CA 1
ATOM 819 C C . GLU A 1 98 ? -4.090 -7.492 16.173 1.00 98.56 98 GLU A C 1
ATOM 821 O O . GLU A 1 98 ? -5.192 -7.839 16.596 1.00 98.56 98 GLU A O 1
ATOM 826 N N . LYS A 1 99 ? -3.154 -6.980 16.986 1.00 98.44 99 LYS A N 1
ATOM 827 C CA . LYS A 1 99 ? -3.333 -6.844 18.441 1.00 98.44 99 LYS A CA 1
ATOM 828 C C . LYS A 1 99 ? -4.487 -5.908 18.820 1.00 98.44 99 LYS A C 1
ATOM 830 O O . LYS A 1 99 ? -5.155 -6.139 19.825 1.00 98.44 99 LYS A O 1
ATOM 835 N N . ASN A 1 100 ? -4.704 -4.851 18.043 1.00 97.69 100 ASN A N 1
ATOM 836 C CA . ASN A 1 100 ? -5.720 -3.833 18.309 1.00 97.69 100 ASN A CA 1
ATOM 837 C C . ASN A 1 100 ? -7.091 -4.158 17.688 1.00 97.69 100 ASN A C 1
ATOM 839 O O . ASN A 1 100 ? -8.034 -3.390 17.881 1.00 97.69 100 ASN A O 1
ATOM 843 N N . GLY A 1 101 ? -7.214 -5.258 16.937 1.00 97.00 101 GLY A N 1
ATOM 844 C CA . GLY A 1 101 ? -8.426 -5.581 16.179 1.00 97.00 101 GLY A CA 1
ATOM 845 C C . GLY A 1 101 ? -8.708 -4.596 15.038 1.00 97.00 101 GLY A C 1
ATOM 846 O O . GLY A 1 101 ? -9.866 -4.367 14.691 1.00 97.00 101 GLY A O 1
ATOM 847 N N . GLU A 1 102 ? -7.666 -3.973 14.489 1.00 97.88 102 GLU A N 1
ATOM 848 C CA . GLU A 1 102 ? -7.750 -3.077 13.336 1.00 97.88 102 GLU A CA 1
ATOM 849 C C . GLU A 1 102 ? -7.556 -3.855 12.026 1.00 97.88 102 GLU A C 1
ATOM 851 O O . GLU A 1 102 ? -6.949 -4.925 11.994 1.00 97.88 102 GLU A O 1
ATOM 856 N N . VAL A 1 103 ? -8.043 -3.289 10.923 1.00 98.12 103 VAL A N 1
ATOM 857 C CA . VAL A 1 103 ? -7.918 -3.850 9.572 1.00 98.12 103 VAL A CA 1
ATOM 858 C C . VAL A 1 103 ? -7.222 -2.885 8.620 1.00 98.12 103 VAL A C 1
ATOM 860 O O . VAL A 1 103 ? -7.312 -1.664 8.776 1.00 98.12 103 VAL A O 1
ATOM 863 N N . ALA A 1 104 ? -6.522 -3.437 7.632 1.00 98.31 104 ALA A N 1
ATOM 864 C CA . ALA A 1 104 ? -5.712 -2.694 6.676 1.00 98.31 104 ALA A CA 1
ATOM 865 C C . ALA A 1 104 ? -6.370 -2.620 5.296 1.00 98.31 104 ALA A C 1
ATOM 867 O O . ALA A 1 104 ? -6.838 -3.626 4.751 1.00 98.31 104 ALA A O 1
ATOM 868 N N . ILE A 1 105 ? -6.322 -1.421 4.719 1.00 98.12 105 ILE A N 1
ATOM 869 C CA . ILE A 1 105 ? -6.416 -1.186 3.280 1.00 98.12 105 ILE A CA 1
ATOM 870 C C . ILE A 1 105 ? -5.011 -0.820 2.808 1.00 98.12 105 ILE A C 1
ATOM 872 O O . ILE A 1 105 ? -4.467 0.196 3.238 1.00 98.12 105 ILE A O 1
ATOM 876 N N . ILE A 1 106 ? -4.419 -1.644 1.950 1.00 98.56 106 ILE A N 1
ATOM 877 C CA . ILE A 1 106 ? -3.094 -1.398 1.381 1.00 98.56 106 ILE A CA 1
ATOM 878 C C . ILE A 1 106 ? -3.254 -0.659 0.056 1.00 98.56 106 ILE A C 1
ATOM 880 O O . ILE A 1 106 ? -4.067 -1.044 -0.784 1.00 98.56 106 ILE A O 1
ATOM 884 N N . ILE A 1 107 ? -2.462 0.388 -0.145 1.00 98.56 107 ILE A N 1
ATOM 885 C CA . ILE A 1 107 ? -2.349 1.078 -1.428 1.00 98.56 107 ILE A CA 1
ATOM 886 C C . ILE A 1 107 ? -0.886 1.123 -1.870 1.00 98.56 107 ILE A C 1
ATOM 888 O O . ILE A 1 107 ? 0.011 1.280 -1.043 1.00 98.56 107 ILE A O 1
ATOM 892 N N . GLY A 1 108 ? -0.645 0.988 -3.169 1.00 97.69 108 GLY A N 1
ATOM 893 C CA . GLY A 1 108 ? 0.687 1.066 -3.767 1.00 97.69 108 GLY A CA 1
ATOM 894 C C . GLY A 1 108 ? 0.613 1.445 -5.243 1.00 97.69 108 GLY A C 1
ATOM 895 O O . GLY A 1 108 ? -0.475 1.577 -5.802 1.00 97.69 108 GLY A O 1
ATOM 896 N N . HIS A 1 109 ? 1.763 1.644 -5.889 1.00 97.00 109 HIS A N 1
ATOM 897 C CA . HIS A 1 109 ? 1.802 1.953 -7.319 1.00 97.00 109 HIS A CA 1
ATOM 898 C C . HIS A 1 109 ? 2.046 0.694 -8.155 1.00 97.00 109 HIS A C 1
ATOM 900 O O . HIS A 1 109 ? 1.133 0.262 -8.858 1.00 97.00 109 HIS A O 1
ATOM 906 N N . HIS A 1 110 ? 3.230 0.087 -8.029 1.00 96.88 110 HIS A N 1
ATOM 907 C CA . HIS A 1 110 ? 3.630 -1.119 -8.757 1.00 96.88 110 HIS A CA 1
ATOM 908 C C . HIS A 1 110 ? 3.030 -2.369 -8.098 1.00 96.88 110 HIS A C 1
ATOM 910 O O . HIS A 1 110 ? 3.347 -2.649 -6.938 1.00 96.88 110 HIS A O 1
ATOM 916 N N . PRO A 1 111 ? 2.153 -3.118 -8.788 1.00 97.12 111 PRO A N 1
ATOM 917 C CA . PRO A 1 111 ? 1.569 -4.329 -8.232 1.00 97.12 111 PRO A CA 1
ATOM 918 C C . PRO A 1 111 ? 2.602 -5.467 -8.151 1.00 97.12 111 PRO A C 1
ATOM 920 O O . PRO A 1 111 ? 3.466 -5.578 -9.027 1.00 97.12 111 PRO A O 1
ATOM 923 N N . PRO A 1 112 ? 2.544 -6.313 -7.105 1.00 95.75 112 PRO A N 1
ATOM 924 C CA . PRO A 1 112 ? 3.607 -7.266 -6.811 1.00 95.75 112 PRO A CA 1
ATOM 925 C C . PRO A 1 112 ? 3.676 -8.476 -7.744 1.00 95.75 112 PRO A C 1
ATOM 927 O O . PRO A 1 112 ? 4.724 -9.112 -7.825 1.00 95.75 112 PRO A O 1
ATOM 930 N N . GLY A 1 113 ? 2.586 -8.828 -8.427 1.00 93.38 113 GLY A N 1
ATOM 931 C CA . GLY A 1 113 ? 2.560 -9.910 -9.413 1.00 93.38 113 GLY A CA 1
ATOM 932 C C . GLY A 1 113 ? 3.025 -9.496 -10.811 1.00 93.38 113 GLY A C 1
ATOM 933 O O . GLY A 1 113 ? 3.134 -10.357 -11.687 1.00 93.38 113 GLY A O 1
ATOM 934 N N . ASN A 1 114 ? 3.311 -8.212 -11.038 1.00 92.88 114 ASN A N 1
ATOM 935 C CA . ASN A 1 114 ? 3.775 -7.710 -12.326 1.00 92.88 114 ASN A CA 1
ATOM 936 C C . ASN A 1 114 ? 5.286 -7.934 -12.522 1.00 92.88 114 ASN A C 1
ATOM 938 O O . ASN A 1 114 ? 6.061 -7.935 -11.568 1.00 92.88 114 ASN A O 1
ATOM 942 N N . PHE A 1 115 ? 5.712 -8.092 -13.778 1.00 90.62 115 PHE A N 1
ATOM 943 C CA . PHE A 1 115 ? 7.116 -8.299 -14.153 1.00 90.62 115 PHE A CA 1
ATOM 944 C C . PHE A 1 115 ? 8.036 -7.126 -13.777 1.00 90.62 115 PHE A C 1
ATOM 946 O O . PHE A 1 115 ? 9.243 -7.323 -13.642 1.00 90.62 115 PHE A O 1
ATOM 953 N N . ASP A 1 116 ? 7.476 -5.930 -13.590 1.00 92.31 116 ASP A N 1
ATOM 954 C CA . ASP A 1 116 ? 8.203 -4.749 -13.127 1.00 92.31 116 ASP A CA 1
ATOM 955 C C . ASP A 1 116 ? 8.529 -4.794 -11.627 1.00 92.31 116 ASP A C 1
ATOM 957 O O . ASP A 1 116 ? 9.278 -3.946 -11.154 1.00 92.31 116 ASP A O 1
ATOM 961 N N . CYS A 1 117 ? 7.997 -5.758 -10.871 1.00 94.69 117 CYS A N 1
ATOM 962 C CA . CYS A 1 117 ? 8.295 -5.950 -9.456 1.00 94.69 117 CYS A CA 1
ATOM 963 C C . CYS A 1 117 ? 9.305 -7.099 -9.279 1.00 94.69 117 CYS A C 1
ATOM 965 O O . CYS A 1 117 ? 9.070 -8.236 -9.691 1.00 94.69 117 CYS A O 1
ATOM 967 N N . ILE A 1 118 ? 10.455 -6.822 -8.660 1.00 93.12 118 ILE A N 1
ATOM 968 C CA . ILE A 1 118 ? 11.495 -7.828 -8.429 1.00 93.12 118 ILE A CA 1
ATOM 969 C C . ILE A 1 118 ? 11.018 -8.933 -7.478 1.00 93.12 118 ILE A C 1
ATOM 971 O O . ILE A 1 118 ? 10.434 -8.694 -6.417 1.00 93.12 118 ILE A O 1
ATOM 975 N N . TYR A 1 119 ? 11.344 -10.176 -7.836 1.00 92.50 119 TYR A N 1
ATOM 976 C CA . TYR A 1 119 ? 10.872 -11.371 -7.134 1.00 92.50 119 TYR A CA 1
ATOM 977 C C . TYR A 1 119 ? 11.120 -11.381 -5.609 1.00 92.50 119 TYR A C 1
ATOM 979 O O . TYR A 1 119 ? 10.199 -11.754 -4.880 1.00 92.50 119 TYR A O 1
ATOM 987 N N . PRO A 1 120 ? 12.291 -10.969 -5.072 1.00 91.81 120 PRO A N 1
ATOM 988 C CA . PRO A 1 120 ? 12.521 -10.995 -3.624 1.00 91.81 120 PRO A CA 1
ATOM 989 C C . PRO A 1 120 ? 11.525 -10.136 -2.833 1.00 91.81 120 PRO A C 1
ATOM 991 O O . PRO A 1 120 ? 11.033 -10.559 -1.787 1.00 91.81 120 PRO A O 1
ATOM 994 N N . VAL A 1 121 ? 11.188 -8.955 -3.354 1.00 93.19 121 VAL A N 1
ATOM 995 C CA . VAL A 1 121 ? 10.262 -8.004 -2.725 1.00 93.19 121 VAL A CA 1
ATOM 996 C C . VAL A 1 121 ? 8.828 -8.521 -2.850 1.00 93.19 121 VAL A C 1
ATOM 998 O O . VAL A 1 121 ? 8.128 -8.628 -1.841 1.00 93.19 121 VAL A O 1
ATOM 1001 N N . ALA A 1 122 ? 8.424 -8.976 -4.041 1.00 95.00 122 ALA A N 1
ATOM 1002 C CA . ALA A 1 122 ? 7.121 -9.611 -4.255 1.00 95.00 122 ALA A CA 1
ATOM 1003 C C . ALA A 1 122 ? 6.900 -10.830 -3.337 1.00 95.00 122 ALA A C 1
ATOM 1005 O O . ALA A 1 122 ? 5.835 -10.988 -2.735 1.00 95.00 122 ALA A O 1
ATOM 1006 N N . SER A 1 123 ? 7.922 -11.676 -3.168 1.00 95.00 123 SER A N 1
ATOM 1007 C CA . SER A 1 123 ? 7.861 -12.861 -2.306 1.00 95.00 123 SER A CA 1
ATOM 1008 C C . SER A 1 123 ? 7.722 -12.504 -0.824 1.00 95.00 123 SER A C 1
ATOM 1010 O O . SER A 1 123 ? 6.967 -13.168 -0.111 1.00 95.00 123 SER A O 1
ATOM 1012 N N . ARG A 1 124 ? 8.420 -11.466 -0.341 1.00 95.69 124 ARG A N 1
ATOM 1013 C CA . ARG A 1 124 ? 8.278 -10.990 1.047 1.00 95.69 124 ARG A CA 1
ATOM 1014 C C . ARG A 1 124 ? 6.902 -10.386 1.292 1.00 95.69 124 ARG A C 1
ATOM 1016 O O . ARG A 1 124 ? 6.271 -10.704 2.300 1.00 95.69 124 ARG A O 1
ATOM 1023 N N . LEU A 1 125 ? 6.392 -9.595 0.346 1.00 96.44 125 LEU A N 1
ATOM 1024 C CA . LEU A 1 125 ? 5.045 -9.042 0.448 1.00 96.44 125 LEU A CA 1
ATOM 1025 C C . LEU A 1 125 ? 3.991 -10.158 0.478 1.00 96.44 125 LEU A C 1
ATOM 1027 O O . LEU A 1 125 ? 3.101 -10.127 1.324 1.00 96.44 125 LEU A O 1
ATOM 1031 N N . ARG A 1 126 ? 4.135 -11.198 -0.356 1.00 97.56 126 ARG A N 1
ATOM 1032 C CA . ARG A 1 126 ? 3.266 -12.387 -0.314 1.00 97.56 126 ARG A CA 1
ATOM 1033 C C . ARG A 1 126 ? 3.285 -13.073 1.055 1.00 97.56 126 ARG A C 1
ATOM 1035 O O . ARG A 1 126 ? 2.223 -13.457 1.533 1.00 97.56 126 ARG A O 1
ATOM 1042 N N . ALA A 1 127 ? 4.446 -13.203 1.696 1.00 97.81 127 ALA A N 1
ATOM 1043 C CA . ALA A 1 127 ? 4.544 -13.795 3.033 1.00 97.81 127 ALA A CA 1
ATOM 1044 C C . ALA A 1 127 ? 3.802 -12.973 4.099 1.00 97.81 127 ALA A C 1
ATOM 1046 O O . ALA A 1 127 ? 3.111 -13.541 4.945 1.00 97.81 127 ALA A O 1
ATOM 1047 N N . LEU A 1 128 ? 3.881 -11.640 4.030 1.00 98.44 128 LEU A N 1
ATOM 1048 C CA . LEU A 1 128 ? 3.108 -10.764 4.914 1.00 98.44 128 LEU A CA 1
ATOM 1049 C C . LEU A 1 128 ? 1.604 -10.868 4.641 1.00 98.44 128 LEU A C 1
ATOM 1051 O O . LEU A 1 128 ? 0.820 -10.944 5.585 1.00 98.44 128 LEU A O 1
ATOM 1055 N N . TYR A 1 129 ? 1.195 -10.937 3.374 1.00 98.44 129 TYR A N 1
ATOM 1056 C CA . TYR A 1 129 ? -0.208 -11.159 3.023 1.00 98.44 129 TYR A CA 1
ATOM 1057 C C . TYR A 1 129 ? -0.721 -12.494 3.561 1.00 98.44 129 TYR A C 1
ATOM 1059 O O . TYR A 1 129 ? -1.823 -12.541 4.092 1.00 98.44 129 TYR A O 1
ATOM 1067 N N . ASP A 1 130 ? 0.081 -13.555 3.482 1.00 98.44 130 ASP A N 1
ATOM 1068 C CA . ASP A 1 130 ? -0.274 -14.870 4.018 1.00 98.44 130 ASP A CA 1
ATOM 1069 C C . ASP A 1 130 ? -0.437 -14.843 5.542 1.00 98.44 130 ASP A C 1
ATOM 1071 O O . ASP A 1 130 ? -1.489 -15.218 6.072 1.00 98.44 130 ASP A O 1
ATOM 1075 N N . ARG A 1 131 ? 0.546 -14.279 6.258 1.00 98.38 131 ARG A N 1
ATOM 1076 C CA . ARG A 1 131 ? 0.506 -14.163 7.723 1.00 98.38 131 ARG A CA 1
ATOM 1077 C C . ARG A 1 131 ? -0.644 -13.284 8.214 1.00 98.38 131 ARG A C 1
ATOM 1079 O O . ARG A 1 131 ? -1.238 -13.587 9.251 1.00 98.38 131 ARG A O 1
ATOM 1086 N N . PHE A 1 132 ? -0.946 -12.197 7.510 1.00 98.56 132 PHE A N 1
ATOM 1087 C CA . PHE A 1 132 ? -1.902 -11.174 7.941 1.00 98.56 132 PHE A CA 1
ATOM 1088 C C . PHE A 1 132 ? -3.176 -11.136 7.084 1.00 98.56 132 PHE A C 1
ATOM 1090 O O . PHE A 1 132 ? -3.872 -10.122 7.067 1.00 98.56 132 PHE A O 1
ATOM 1097 N N . GLN A 1 133 ? -3.541 -12.246 6.431 1.00 96.81 133 GLN A N 1
ATOM 1098 C CA . GLN A 1 133 ? -4.726 -12.354 5.559 1.00 96.81 133 GLN A CA 1
ATOM 1099 C C . GLN A 1 133 ? -6.058 -11.978 6.238 1.00 96.81 133 GLN A C 1
ATOM 1101 O O . GLN A 1 133 ? -7.020 -11.594 5.582 1.00 96.81 133 GLN A O 1
ATOM 1106 N N . HIS A 1 134 ? -6.137 -12.059 7.569 1.00 96.69 134 HIS A N 1
ATOM 1107 C CA . HIS A 1 134 ? -7.319 -11.649 8.330 1.00 96.69 134 HIS A CA 1
ATOM 1108 C C . HIS A 1 134 ? -7.335 -10.142 8.655 1.00 96.69 134 HIS A C 1
ATOM 1110 O O . HIS A 1 134 ? -8.415 -9.588 8.863 1.00 96.69 134 HIS A O 1
ATOM 1116 N N . VAL A 1 135 ? -6.170 -9.480 8.656 1.00 98.44 135 VAL A N 1
ATOM 1117 C CA . VAL A 1 135 ? -6.006 -8.030 8.869 1.00 98.44 135 VAL A CA 1
ATOM 1118 C C . VAL A 1 135 ? -6.139 -7.270 7.553 1.00 98.44 135 VAL A C 1
ATOM 1120 O O . VAL A 1 135 ? -6.803 -6.238 7.508 1.00 98.44 135 VAL A O 1
ATOM 1123 N N . ILE A 1 136 ? -5.517 -7.758 6.479 1.00 98.50 136 ILE A N 1
ATOM 1124 C CA . ILE A 1 136 ? -5.515 -7.103 5.166 1.00 98.50 136 ILE A CA 1
ATOM 1125 C C . ILE A 1 136 ? -6.832 -7.421 4.458 1.00 98.50 136 ILE A C 1
ATOM 1127 O O . ILE A 1 136 ? -7.111 -8.573 4.141 1.00 98.50 136 ILE A O 1
ATOM 1131 N N . ARG A 1 137 ? -7.667 -6.402 4.228 1.00 97.19 137 ARG A N 1
ATOM 1132 C CA . ARG A 1 137 ? -9.029 -6.578 3.676 1.00 97.19 137 ARG A CA 1
ATOM 1133 C C . ARG A 1 137 ? -9.163 -6.099 2.238 1.00 97.19 137 ARG A C 1
ATOM 1135 O O . ARG A 1 137 ? -10.059 -6.546 1.528 1.00 97.19 137 ARG A O 1
ATOM 1142 N N . LEU A 1 138 ? -8.288 -5.195 1.811 1.00 96.50 138 LEU A N 1
ATOM 1143 C CA . LEU A 1 138 ? -8.295 -4.635 0.467 1.00 96.50 138 LEU A CA 1
ATOM 1144 C C . LEU A 1 138 ? -6.896 -4.167 0.085 1.00 96.50 138 LEU A C 1
ATOM 1146 O O . LEU A 1 138 ? -6.214 -3.552 0.902 1.00 96.50 138 LEU A O 1
ATOM 1150 N N . SER A 1 139 ? -6.526 -4.391 -1.172 1.00 98.00 139 SER A N 1
ATOM 1151 C CA . SER A 1 139 ? -5.260 -3.940 -1.740 1.00 98.00 139 SER A CA 1
ATOM 1152 C C . SER A 1 139 ? -5.497 -3.294 -3.100 1.00 98.00 139 SER A C 1
ATOM 1154 O O . SER A 1 139 ? -6.099 -3.922 -3.972 1.00 98.00 139 SER A O 1
ATOM 1156 N N . LEU A 1 140 ? -5.050 -2.047 -3.273 1.00 97.88 140 LEU A N 1
ATOM 1157 C CA . LEU A 1 140 ? -5.287 -1.228 -4.467 1.00 97.88 140 LEU A CA 1
ATOM 1158 C C . LEU A 1 140 ? -3.969 -0.748 -5.074 1.00 97.88 140 LEU A C 1
ATOM 1160 O O . LEU A 1 140 ? -3.175 -0.090 -4.405 1.00 97.88 140 LEU A O 1
ATOM 1164 N N . PHE A 1 141 ? -3.756 -1.065 -6.345 1.00 97.88 141 PHE A N 1
ATOM 1165 C CA . PHE A 1 141 ? -2.542 -0.743 -7.088 1.00 97.88 141 PHE A CA 1
ATOM 1166 C C . PHE A 1 141 ? -2.875 -0.148 -8.463 1.00 97.88 141 PHE A C 1
ATOM 1168 O O . PHE A 1 141 ? -4.046 -0.055 -8.851 1.00 97.88 141 PHE A O 1
ATOM 1175 N N . GLY A 1 142 ? -1.848 0.292 -9.190 1.00 96.06 142 GLY A N 1
ATOM 1176 C CA . GLY A 1 142 ? -1.968 0.885 -10.521 1.00 96.06 142 GLY A CA 1
ATOM 1177 C C . GLY A 1 142 ? -0.806 0.465 -11.416 1.00 96.06 142 GLY A C 1
ATOM 1178 O O . GLY A 1 142 ? -0.574 -0.725 -11.596 1.00 96.06 142 GLY A O 1
ATOM 1179 N N . HIS A 1 143 ? -0.084 1.445 -11.971 1.00 95.62 143 HIS A N 1
ATOM 1180 C CA . HIS A 1 143 ? 1.109 1.278 -12.822 1.00 95.62 143 HIS A CA 1
ATOM 1181 C C . HIS A 1 143 ? 0.866 0.650 -14.203 1.00 95.62 143 HIS A C 1
ATOM 1183 O O . HIS A 1 143 ? 1.283 1.213 -15.210 1.00 95.62 143 HIS A O 1
ATOM 1189 N N . THR A 1 144 ? 0.132 -0.461 -14.293 1.00 94.88 144 THR A N 1
ATOM 1190 C CA . THR A 1 144 ? -0.006 -1.214 -15.554 1.00 94.88 144 THR A CA 1
ATOM 1191 C C . THR A 1 144 ? -0.825 -0.464 -16.604 1.00 94.88 144 THR A C 1
ATOM 1193 O O . THR A 1 144 ? -0.645 -0.685 -17.800 1.00 94.88 144 THR A O 1
ATOM 1196 N N . HIS A 1 145 ? -1.695 0.454 -16.165 1.00 95.62 145 HIS A N 1
ATOM 1197 C CA . HIS A 1 145 ? -2.716 1.129 -16.975 1.00 95.62 145 HIS A CA 1
ATOM 1198 C C . HIS A 1 145 ? -3.813 0.183 -17.498 1.00 95.62 145 HIS A C 1
ATOM 1200 O O . HIS A 1 145 ? -4.593 0.574 -18.365 1.00 95.62 145 HIS A O 1
ATOM 1206 N N . TYR A 1 146 ? -3.900 -1.044 -16.983 1.00 93.62 146 TYR A N 1
ATOM 1207 C CA . TYR A 1 146 ? -4.956 -1.997 -17.315 1.00 93.62 146 TYR A CA 1
ATOM 1208 C C . TYR A 1 146 ? -5.922 -2.171 -16.145 1.00 93.62 146 TYR A C 1
ATOM 1210 O O . TYR A 1 146 ? -5.616 -1.859 -14.998 1.00 93.62 146 TYR A O 1
ATOM 1218 N N . GLU A 1 147 ? -7.112 -2.667 -16.467 1.00 93.75 147 GLU A N 1
ATOM 1219 C CA . GLU A 1 147 ? -8.108 -3.070 -15.486 1.00 93.75 147 GLU A CA 1
ATOM 1220 C C . GLU A 1 147 ? -7.896 -4.555 -15.172 1.00 93.75 147 GLU A C 1
ATOM 1222 O O . GLU A 1 147 ? -8.288 -5.424 -15.953 1.00 93.75 147 GLU A O 1
ATOM 1227 N N . GLU A 1 148 ? -7.183 -4.828 -14.078 1.00 94.94 148 GLU A N 1
ATOM 1228 C CA . GLU A 1 148 ? -6.661 -6.152 -13.731 1.00 94.94 148 GLU A CA 1
ATOM 1229 C C . GLU A 1 148 ? -6.883 -6.470 -12.247 1.00 94.94 148 GLU A C 1
ATOM 1231 O O . GLU A 1 148 ? -7.210 -5.614 -11.416 1.00 94.94 148 GLU A O 1
ATOM 1236 N N . PHE A 1 149 ? -6.671 -7.736 -11.898 1.00 96.06 149 PHE A N 1
ATOM 1237 C CA . PHE A 1 149 ? -6.569 -8.170 -10.515 1.00 96.06 149 PHE A CA 1
ATOM 1238 C C . PHE A 1 149 ? -5.540 -9.292 -10.378 1.00 96.06 149 PHE A C 1
ATOM 1240 O O . PHE A 1 149 ? -5.349 -10.096 -11.291 1.00 96.06 149 PHE A O 1
ATOM 1247 N N . GLU A 1 150 ? -4.918 -9.375 -9.208 1.00 96.75 150 GLU A N 1
ATOM 1248 C CA . GLU A 1 150 ? -4.004 -10.452 -8.844 1.00 96.75 150 GLU A CA 1
ATOM 1249 C C . GLU A 1 150 ? -4.600 -11.254 -7.686 1.00 96.75 150 GLU A C 1
ATOM 1251 O O . GLU A 1 150 ? -5.101 -10.694 -6.707 1.00 96.75 150 GLU A O 1
ATOM 1256 N N . VAL A 1 151 ? -4.542 -12.582 -7.783 1.00 97.00 151 VAL A N 1
ATOM 1257 C CA . VAL A 1 151 ? -4.960 -13.476 -6.698 1.00 97.00 151 VAL A CA 1
ATOM 1258 C C . VAL A 1 151 ? -3.740 -13.837 -5.868 1.00 97.00 151 VAL A C 1
ATOM 1260 O O . VAL A 1 151 ? -2.828 -14.515 -6.347 1.00 97.00 151 VAL A O 1
ATOM 1263 N N . VAL A 1 152 ? -3.749 -13.433 -4.602 1.00 97.50 152 VAL A N 1
ATOM 1264 C CA . VAL A 1 152 ? -2.697 -13.801 -3.656 1.00 97.50 152 VAL A CA 1
ATOM 1265 C C . VAL A 1 152 ? -2.971 -15.213 -3.156 1.00 97.50 152 VAL A C 1
ATOM 1267 O O . VAL A 1 152 ? -4.078 -15.519 -2.708 1.00 97.50 152 VAL A O 1
ATOM 1270 N N . LYS A 1 153 ? -1.961 -16.080 -3.249 1.00 97.75 153 LYS A N 1
ATOM 1271 C CA . LYS A 1 153 ? -2.040 -17.484 -2.831 1.00 97.75 153 LYS A CA 1
ATOM 1272 C C . LYS A 1 153 ? -1.224 -17.724 -1.565 1.00 97.75 153 LYS A C 1
ATOM 1274 O O . LYS A 1 153 ? -0.087 -17.253 -1.493 1.00 97.75 153 LYS A O 1
ATOM 1279 N N . ALA A 1 154 ? -1.757 -18.510 -0.632 1.00 97.88 154 ALA A N 1
ATOM 1280 C CA . ALA A 1 154 ? -1.023 -19.002 0.532 1.00 97.88 154 ALA A CA 1
ATOM 1281 C C . ALA A 1 154 ? 0.271 -19.708 0.102 1.00 97.88 154 ALA A C 1
ATOM 1283 O O . ALA A 1 154 ? 0.349 -20.264 -1.002 1.00 97.88 154 ALA A O 1
ATOM 1284 N N . ILE A 1 155 ? 1.309 -19.641 0.929 1.00 97.06 155 ILE A N 1
ATOM 1285 C CA . ILE A 1 155 ? 2.623 -20.219 0.627 1.00 97.06 155 ILE A CA 1
ATOM 1286 C C . ILE A 1 155 ? 2.575 -21.745 0.713 1.00 97.06 155 ILE A C 1
ATOM 1288 O O . ILE A 1 155 ? 3.127 -22.407 -0.161 1.00 97.06 155 ILE A O 1
ATOM 1292 N N . GLU A 1 156 ? 1.900 -22.289 1.727 1.00 96.44 156 GLU A N 1
ATOM 1293 C CA . GLU A 1 156 ? 1.903 -23.727 2.019 1.00 96.44 156 GLU A CA 1
ATOM 1294 C C . GLU A 1 156 ? 1.048 -24.544 1.040 1.00 96.44 156 GLU A C 1
ATOM 1296 O O . GLU A 1 156 ? 1.540 -25.495 0.437 1.00 96.44 156 GLU A O 1
ATOM 1301 N N . ASP A 1 157 ? -0.222 -24.173 0.850 1.00 96.25 157 ASP A N 1
ATOM 1302 C C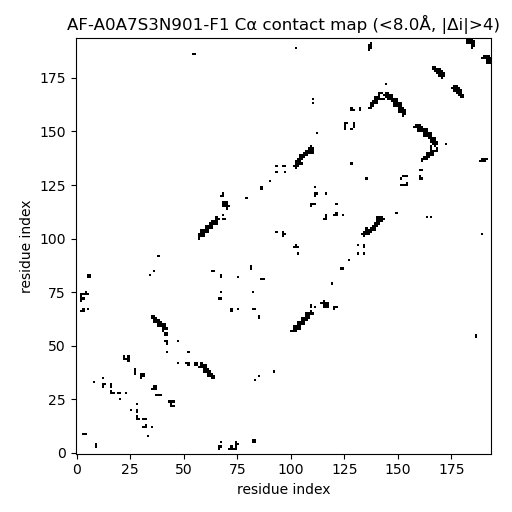A . ASP A 1 157 ? -1.198 -24.984 0.105 1.00 96.25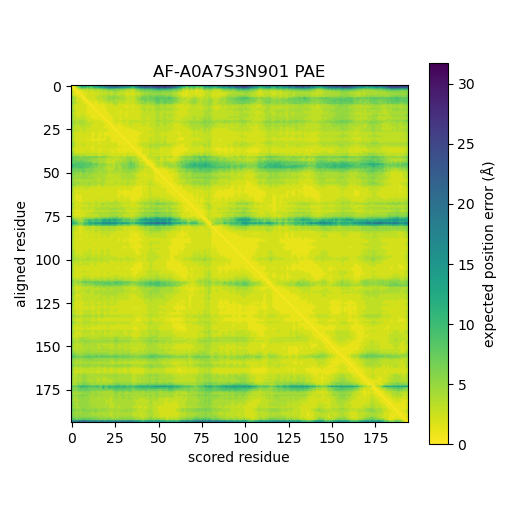 157 ASP A CA 1
ATOM 1303 C C . ASP A 1 157 ? -1.748 -24.308 -1.164 1.00 96.25 157 ASP A C 1
ATOM 1305 O O . ASP A 1 157 ? -2.548 -24.892 -1.898 1.00 96.25 157 ASP A O 1
ATOM 1309 N N . GLY A 1 158 ? -1.320 -23.075 -1.447 1.00 97.00 158 GLY A N 1
ATOM 1310 C CA . GLY A 1 158 ? -1.712 -22.341 -2.646 1.00 97.00 158 GLY A CA 1
ATOM 1311 C C . GLY A 1 158 ? -3.164 -21.855 -2.667 1.00 97.00 158 GLY A C 1
ATOM 1312 O O . GLY A 1 158 ? -3.606 -21.369 -3.717 1.00 97.00 158 GLY A O 1
ATOM 1313 N N . LYS A 1 159 ? -3.912 -21.954 -1.559 1.00 97.94 159 LYS A N 1
ATOM 1314 C CA . LYS A 1 159 ? -5.289 -21.441 -1.483 1.00 97.94 159 LYS A CA 1
ATOM 1315 C C . LYS A 1 159 ? -5.335 -19.931 -1.736 1.00 97.94 159 LYS A C 1
ATOM 1317 O O . LYS A 1 159 ? -4.413 -19.219 -1.336 1.00 97.94 159 LYS A O 1
ATOM 1322 N N . PRO A 1 160 ? -6.393 -19.413 -2.383 1.00 97.44 160 PRO A N 1
ATOM 1323 C CA . PRO A 1 160 ? -6.573 -17.976 -2.533 1.00 97.44 160 PRO A CA 1
ATOM 1324 C C . PRO A 1 160 ? -6.861 -17.346 -1.164 1.00 97.44 160 PRO A C 1
ATOM 1326 O O . PRO A 1 160 ? -7.809 -17.736 -0.487 1.00 97.44 160 PRO A O 1
ATOM 1329 N N . ILE A 1 161 ? -6.044 -16.372 -0.772 1.00 96.69 161 ILE A N 1
ATOM 1330 C CA . ILE A 1 161 ? -6.111 -15.695 0.538 1.00 96.69 161 ILE A CA 1
ATOM 1331 C C . ILE A 1 161 ? -6.411 -14.199 0.422 1.00 96.69 161 ILE A C 1
ATOM 1333 O O . ILE A 1 161 ? -6.694 -13.542 1.418 1.00 96.69 161 ILE A O 1
ATOM 1337 N N . GLY A 1 162 ? -6.355 -13.644 -0.788 1.00 94.69 162 GLY A N 1
ATOM 1338 C CA . GLY A 1 162 ? -6.595 -12.227 -1.013 1.00 94.69 162 GLY A CA 1
ATOM 1339 C C . GLY A 1 162 ? -6.654 -11.865 -2.489 1.00 94.69 162 GLY A C 1
ATOM 1340 O O . GLY A 1 162 ? -6.303 -12.657 -3.367 1.00 94.69 162 GLY A O 1
ATOM 1341 N N . THR A 1 163 ? -7.106 -10.646 -2.760 1.00 95.62 163 THR A N 1
ATOM 1342 C CA . THR A 1 163 ? -7.166 -10.072 -4.106 1.00 95.62 163 THR A CA 1
ATOM 1343 C C . THR A 1 163 ? -6.559 -8.680 -4.086 1.00 95.62 163 THR A C 1
ATOM 1345 O O . THR A 1 163 ? -6.896 -7.863 -3.229 1.00 95.62 163 THR A O 1
ATOM 1348 N N . ILE A 1 164 ? -5.670 -8.423 -5.039 1.00 97.31 164 ILE A N 1
ATOM 1349 C CA . ILE A 1 164 ? -5.103 -7.107 -5.311 1.00 97.31 164 ILE A CA 1
ATOM 1350 C C . ILE A 1 164 ? -5.805 -6.565 -6.549 1.00 97.31 164 ILE A C 1
ATOM 1352 O O . ILE A 1 164 ? -5.782 -7.204 -7.595 1.00 97.31 164 ILE A O 1
ATOM 1356 N N . TYR A 1 165 ? -6.434 -5.401 -6.435 1.00 97.25 165 TYR A N 1
ATOM 1357 C CA . TYR A 1 165 ? -7.080 -4.734 -7.561 1.00 97.25 165 TYR A CA 1
ATOM 1358 C C . TYR A 1 165 ? -6.104 -3.756 -8.198 1.00 97.25 165 TYR A C 1
ATOM 1360 O O . TYR A 1 165 ? -5.595 -2.862 -7.521 1.00 97.25 165 TYR A O 1
ATOM 1368 N N . VAL A 1 166 ? -5.883 -3.888 -9.501 1.00 97.25 166 VAL A N 1
ATOM 1369 C CA . VAL A 1 166 ? -5.007 -3.008 -10.275 1.00 97.25 166 VAL A CA 1
ATOM 1370 C C . VAL A 1 166 ? -5.894 -2.144 -11.154 1.00 97.25 166 VAL A C 1
ATOM 1372 O O . VAL A 1 166 ? -6.612 -2.636 -12.021 1.00 97.25 166 VAL A O 1
ATOM 1375 N N . SER A 1 167 ? -5.970 -0.859 -10.832 1.00 95.88 167 SER A N 1
ATOM 1376 C CA . SER A 1 167 ? -6.881 0.056 -11.519 1.00 95.88 167 SER A CA 1
ATOM 1377 C C . SER A 1 167 ? -6.260 0.574 -12.808 1.00 95.88 167 SER A C 1
ATOM 1379 O O . SER A 1 167 ? -5.083 0.941 -12.847 1.00 95.88 167 SER A O 1
ATOM 1381 N N . SER A 1 168 ? -7.094 0.667 -13.841 1.00 95.31 168 SER A N 1
ATOM 1382 C CA . SER A 1 168 ? -6.719 1.278 -15.112 1.00 95.31 168 SER A CA 1
ATOM 1383 C C . SER A 1 168 ? -6.429 2.779 -14.953 1.00 95.31 168 SER A C 1
ATOM 1385 O O . SER A 1 168 ? -6.682 3.390 -13.910 1.00 95.31 168 SER A O 1
ATOM 1387 N N . SER A 1 169 ? -5.844 3.389 -15.981 1.00 96.12 169 SER A N 1
ATOM 1388 C CA . SER A 1 169 ? -5.363 4.765 -15.924 1.00 96.12 169 SER A CA 1
ATOM 1389 C C . SER A 1 169 ? -6.382 5.789 -16.416 1.00 96.12 169 SER A C 1
ATOM 1391 O O . SER A 1 169 ? -7.218 5.530 -17.287 1.00 96.12 169 SER A O 1
ATOM 1393 N N . PHE A 1 170 ? -6.235 7.016 -15.917 1.00 96.31 170 PHE A N 1
ATOM 1394 C CA . PHE A 1 170 ? -6.891 8.180 -16.507 1.00 96.31 170 PHE A CA 1
ATOM 1395 C C . PHE A 1 170 ? -6.221 8.603 -17.824 1.00 96.31 170 PHE A C 1
ATOM 1397 O O . PHE A 1 170 ? -6.888 9.042 -18.755 1.00 96.31 170 PHE A O 1
ATOM 1404 N N . THR A 1 171 ? -4.896 8.456 -17.929 1.00 95.50 171 THR A N 1
ATOM 1405 C CA . THR A 1 171 ? -4.180 8.730 -19.183 1.00 95.50 171 THR A CA 1
ATOM 1406 C C . THR A 1 171 ? -4.553 7.705 -20.260 1.00 95.50 171 THR A C 1
ATOM 1408 O O . THR A 1 171 ? -4.646 6.516 -19.949 1.00 95.50 171 THR A O 1
ATOM 1411 N N . PRO A 1 172 ? -4.718 8.122 -21.530 1.00 94.44 172 PRO A N 1
ATOM 1412 C CA . PRO A 1 172 ? -4.991 7.207 -22.633 1.00 94.44 172 PRO A CA 1
ATOM 1413 C C . PRO A 1 172 ? -3.737 6.484 -23.152 1.00 94.44 172 PRO A C 1
ATOM 1415 O O . PRO A 1 172 ? -3.812 5.772 -24.151 1.00 94.44 172 PRO A O 1
ATOM 1418 N N . TYR A 1 173 ? -2.563 6.681 -22.548 1.00 91.81 173 TYR A N 1
ATOM 1419 C CA . TYR A 1 173 ? -1.304 6.099 -23.019 1.00 91.81 173 TYR A CA 1
ATOM 1420 C C . TYR A 1 173 ? -1.278 4.558 -22.910 1.00 91.81 173 TYR A C 1
ATOM 1422 O O . TYR A 1 173 ? -1.497 4.028 -21.824 1.00 91.81 173 TYR A O 1
ATOM 1430 N N . LYS A 1 174 ? -0.941 3.782 -23.955 1.00 82.56 174 LYS A N 1
ATOM 1431 C CA . LYS A 1 174 ? -0.823 4.110 -25.396 1.00 82.56 174 LYS A CA 1
ATOM 1432 C C . LYS A 1 174 ? -1.986 3.471 -26.165 1.00 82.56 174 LYS A C 1
ATOM 1434 O O . LYS A 1 174 ? -1.802 2.400 -26.729 1.00 82.56 174 LYS A O 1
ATOM 1439 N N . ASN A 1 175 ? -3.143 4.118 -26.222 1.00 91.81 175 ASN A N 1
ATOM 1440 C CA . ASN A 1 175 ? -4.401 3.652 -26.836 1.00 91.81 175 ASN A CA 1
ATOM 1441 C C . ASN A 1 175 ? -5.347 2.929 -25.863 1.00 91.81 175 ASN A C 1
ATOM 1443 O O . ASN A 1 175 ? -5.832 1.833 -26.142 1.00 91.81 175 ASN A O 1
ATOM 1447 N N . ARG A 1 176 ? -5.636 3.564 -24.724 1.00 89.62 176 ARG A N 1
ATOM 1448 C CA . ARG A 1 176 ? -6.707 3.160 -23.801 1.00 89.62 176 ARG A CA 1
ATOM 1449 C C . ARG A 1 176 ? -7.718 4.278 -23.615 1.00 89.62 176 ARG A C 1
ATOM 1451 O O . ARG A 1 176 ? -7.396 5.450 -23.792 1.00 89.62 176 ARG A O 1
ATOM 1458 N N . ASN A 1 177 ? -8.932 3.909 -23.228 1.00 95.25 177 ASN A N 1
ATOM 1459 C CA . ASN A 1 177 ? -9.908 4.891 -22.781 1.00 95.25 177 ASN A CA 1
ATOM 1460 C C . ASN A 1 177 ? -9.534 5.364 -21.368 1.00 95.25 177 ASN A C 1
ATOM 1462 O O . ASN A 1 177 ? -9.227 4.517 -20.525 1.00 95.25 177 ASN A O 1
ATOM 1466 N N . PRO A 1 178 ? -9.587 6.678 -21.089 1.00 96.38 178 PRO A N 1
ATOM 1467 C CA . PRO A 1 178 ? -9.529 7.193 -19.729 1.00 96.38 178 PRO A CA 1
ATOM 1468 C C . PRO A 1 178 ? -10.526 6.475 -18.822 1.00 96.38 178 PRO A C 1
ATOM 1470 O O . PRO A 1 178 ? -11.685 6.274 -19.190 1.00 96.38 178 PRO A O 1
ATOM 1473 N N . SER A 1 179 ? -10.079 6.091 -17.632 1.00 94.31 179 SER A N 1
ATOM 1474 C CA . SER A 1 179 ? -10.876 5.303 -16.696 1.00 94.31 179 SER A CA 1
ATOM 1475 C C . SER A 1 179 ? -10.531 5.633 -15.246 1.00 94.31 179 SER A C 1
ATOM 1477 O O . SER A 1 179 ? -9.452 6.143 -14.944 1.00 94.31 179 SER A O 1
ATOM 1479 N N . PHE A 1 180 ? -11.476 5.353 -14.354 1.00 94.06 180 PHE A N 1
ATOM 1480 C CA . PHE A 1 180 ? -11.300 5.379 -12.906 1.00 94.06 180 PHE A CA 1
ATOM 1481 C C . PHE A 1 180 ? -12.132 4.247 -12.297 1.00 94.06 180 PHE A C 1
ATOM 1483 O O . PHE A 1 180 ? -13.071 3.756 -12.928 1.00 94.06 180 PHE A O 1
ATOM 1490 N N . ARG A 1 181 ? -11.805 3.846 -11.067 1.00 92.69 181 ARG A N 1
ATOM 1491 C CA . ARG A 1 181 ? -12.510 2.781 -10.350 1.00 92.69 181 ARG A CA 1
ATOM 1492 C C . ARG A 1 181 ? -13.183 3.336 -9.099 1.00 92.69 181 ARG A C 1
ATOM 1494 O O . ARG A 1 181 ? -12.571 4.085 -8.343 1.00 92.69 181 ARG A O 1
ATOM 1501 N N . ALA A 1 182 ? -14.425 2.928 -8.866 1.00 94.38 182 ALA A N 1
ATOM 1502 C CA . ALA A 1 182 ? -15.105 3.074 -7.585 1.00 94.38 182 ALA A CA 1
ATOM 1503 C C . ALA A 1 182 ? -15.308 1.678 -6.989 1.00 94.38 182 ALA A C 1
ATOM 1505 O O . ALA A 1 182 ? -15.687 0.763 -7.714 1.00 94.38 182 ALA A O 1
ATOM 1506 N N . ILE A 1 183 ? -15.043 1.517 -5.692 1.00 93.75 183 ILE A N 1
ATOM 1507 C CA . ILE A 1 183 ? -15.187 0.239 -4.986 1.00 93.75 183 ILE A CA 1
ATOM 1508 C C . ILE A 1 183 ? -16.180 0.425 -3.852 1.00 93.75 183 ILE A C 1
ATOM 1510 O O . ILE A 1 183 ? -16.048 1.347 -3.041 1.00 93.75 183 ILE A O 1
ATOM 1514 N N . THR A 1 184 ? -17.156 -0.471 -3.771 1.00 95.06 184 THR A N 1
ATOM 1515 C CA . THR A 1 184 ? -18.084 -0.526 -2.644 1.00 95.06 184 THR A CA 1
ATOM 1516 C C . THR A 1 184 ? -17.562 -1.515 -1.617 1.00 95.06 184 THR A C 1
ATOM 1518 O O . THR A 1 184 ? -17.367 -2.687 -1.931 1.00 95.06 184 THR A O 1
ATOM 1521 N N . LEU A 1 185 ? -17.370 -1.058 -0.380 1.00 94.44 185 LEU A N 1
ATOM 1522 C CA . LEU A 1 185 ? -16.934 -1.906 0.729 1.00 94.44 185 LEU A CA 1
ATOM 1523 C C . LEU A 1 185 ? -18.104 -2.246 1.644 1.00 94.44 185 LEU A C 1
ATOM 1525 O O . LEU A 1 185 ? -18.913 -1.380 1.988 1.00 94.44 185 LEU A O 1
ATOM 1529 N N . ASP A 1 186 ? -18.147 -3.493 2.101 1.00 95.69 186 ASP A N 1
ATOM 1530 C CA . ASP A 1 186 ? -18.976 -3.858 3.239 1.00 95.69 186 ASP A CA 1
ATOM 1531 C C . ASP A 1 186 ? -18.447 -3.186 4.515 1.00 95.69 186 ASP A C 1
ATOM 1533 O O . ASP A 1 186 ? -17.253 -3.210 4.821 1.00 95.69 186 ASP A O 1
ATOM 1537 N N . VAL A 1 187 ? -19.347 -2.580 5.290 1.00 94.50 187 VAL A N 1
ATOM 1538 C CA . VAL A 1 187 ? -18.962 -1.785 6.463 1.00 94.50 187 VAL A CA 1
ATOM 1539 C C . VAL A 1 187 ? -18.403 -2.665 7.579 1.00 94.50 187 VAL A C 1
ATOM 1541 O O . VAL A 1 187 ? -17.515 -2.215 8.298 1.00 94.50 187 VAL A O 1
ATOM 1544 N N . ALA A 1 188 ? -18.880 -3.898 7.749 1.00 93.38 188 ALA A N 1
ATOM 1545 C CA . ALA A 1 188 ? -18.422 -4.756 8.840 1.00 93.38 188 ALA A CA 1
ATOM 1546 C C . ALA A 1 188 ? -17.053 -5.373 8.535 1.00 93.38 188 ALA A C 1
ATOM 1548 O O . ALA A 1 188 ? -16.146 -5.339 9.362 1.00 93.38 188 ALA A O 1
ATOM 1549 N N . THR A 1 189 ? -16.895 -5.903 7.328 1.00 93.69 189 THR A N 1
ATOM 1550 C CA . THR A 1 189 ? -15.742 -6.715 6.931 1.00 93.69 189 THR A CA 1
ATOM 1551 C C . THR A 1 189 ? -14.673 -5.938 6.174 1.00 93.69 189 THR A C 1
ATOM 1553 O O . THR A 1 189 ? -13.565 -6.450 6.027 1.00 93.69 189 THR A O 1
ATOM 1556 N N . LYS A 1 190 ? -14.991 -4.743 5.661 1.00 94.81 190 LYS A N 1
ATOM 1557 C CA . LYS A 1 190 ? -14.141 -3.948 4.755 1.00 94.81 190 LYS A CA 1
ATOM 1558 C C . LYS A 1 190 ? -13.721 -4.679 3.479 1.00 94.81 190 LYS A C 1
ATOM 1560 O O . LYS A 1 190 ? -12.783 -4.252 2.814 1.00 94.81 190 LYS A O 1
ATOM 1565 N N . LEU A 1 191 ? -14.425 -5.754 3.129 1.00 94.12 191 LEU A N 1
ATOM 1566 C CA . LEU A 1 191 ? -14.230 -6.455 1.869 1.00 94.12 191 LEU A CA 1
ATOM 1567 C C . LEU A 1 191 ? -15.027 -5.768 0.751 1.00 94.12 191 LEU A C 1
ATOM 1569 O O . LEU A 1 191 ? -16.109 -5.231 1.015 1.00 94.12 191 LEU A O 1
ATOM 1573 N N . PRO A 1 192 ? -14.525 -5.793 -0.492 1.00 92.81 192 PRO A N 1
ATOM 1574 C CA . PRO A 1 192 ? -15.256 -5.295 -1.648 1.00 92.81 192 PRO A CA 1
ATOM 1575 C C . PRO A 1 192 ? -16.479 -6.169 -1.948 1.00 92.81 192 PRO A C 1
ATOM 1577 O O . PRO A 1 192 ? -16.404 -7.396 -1.896 1.00 92.81 192 PRO A O 1
ATOM 1580 N N . VAL A 1 193 ? -17.605 -5.530 -2.269 1.00 92.56 193 VAL A N 1
ATOM 1581 C CA . VAL A 1 193 ? -18.868 -6.201 -2.638 1.00 92.56 193 VAL A CA 1
ATOM 1582 C C . VAL A 1 193 ? -19.326 -5.886 -4.060 1.00 92.56 193 VAL A C 1
ATOM 1584 O O . VAL A 1 193 ? -20.111 -6.652 -4.621 1.00 92.56 193 VAL A O 1
ATOM 1587 N N . ARG A 1 194 ? -18.872 -4.761 -4.627 1.00 68.50 194 ARG A N 1
ATOM 1588 C CA . ARG A 1 194 ? -19.107 -4.313 -6.005 1.00 68.50 194 ARG A CA 1
ATOM 1589 C C . ARG A 1 194 ? -17.976 -3.411 -6.467 1.00 68.50 194 ARG A C 1
ATOM 1591 O O . ARG A 1 194 ? -17.511 -2.604 -5.623 1.00 68.50 194 ARG A O 1
#

Radius of gyration: 16.71 Å; Cα contacts (8 Å, |Δi|>4): 323; chains: 1; bounding box: 44×45×45 Å